Protein AF-A0A4V4HGD2-F1 (afdb_monomer)

Sequence (246 aa):
MPVTSRRTLRIDDTDPSIIYQGAWLTGGGIEEYNHTAHGFNTASASAELTFKGTQVALYGTLEAKDASSPDPLSEIRIDGELVSTYKPTLLDSNIQYRQAIFKSEVLSSDKEHTISITSLVESNNTIWLDYIEYILSPSPISPHRNKDALSSQPTTSWRDSVSLEGEGVSGSRLFLMFLFILVCLTCIWLWRRRVRRPPPDLRNYRPPPRGFVRNALEFVEKFWEEHVDQGWRSRGMGGNVRTLYP

Foldseek 3Di:
DDDFDWDKDKFWPPHPQKDWDDDWDWFADPLFDVRIWIKDQAAFTKIKHKDQFFKKWWWWKWDADDPVWDFWWKFKDKQNHTPDIFTDDHHHPDMGHGDTRDMDDTHDNPDIMMIMIGTHHRTPRITITRIMMGIHRGDPDDPPDPDDPDDDDDDDDDDDDDDDDDDDDDDDPVVVVVVVVVVVVVVVVVVVVVVPPPDPDPVPDDDPPPCPVVVVVVVVVVCCCVPPVVVVVPDDDDDDDDDDDD

Nearest PDB structures (foldseek):
  7ehg-assembly5_E  TM=6.193E-01  e=6.752E-06  Microbacterium sp. XT11
  7ay3-assembly1_A  TM=6.673E-01  e=1.745E-05  uncultured bacterium
  2cdp-assembly1_A  TM=5.563E-01  e=5.282E-05  Saccharophagus degradans 2-40
  7byt-assembly1_A  TM=5.883E-01  e=2.571E-04  Phanerodontia chrysosporium
  2cdo-assembly3_C  TM=5.648E-01  e=1.686E-04  Saccharophagus degradans

Structure (mmCIF, N/CA/C/O backbone):
data_AF-A0A4V4HGD2-F1
#
_entry.id   AF-A0A4V4HGD2-F1
#
loop_
_atom_site.group_PDB
_atom_site.id
_atom_site.type_symbol
_atom_site.label_atom_id
_atom_site.label_alt_id
_atom_site.label_comp_id
_atom_site.label_asym_id
_atom_site.label_entity_id
_atom_site.label_seq_id
_atom_site.pdbx_PDB_ins_code
_atom_site.Cartn_x
_atom_site.Cartn_y
_atom_site.Cartn_z
_atom_site.occupancy
_atom_site.B_iso_or_equiv
_atom_site.auth_seq_id
_atom_site.auth_comp_id
_atom_site.auth_asym_id
_atom_site.auth_atom_id
_atom_site.pdbx_PDB_model_num
ATOM 1 N N . MET A 1 1 ? -10.067 -6.355 36.953 1.00 41.84 1 MET A N 1
ATOM 2 C CA . MET A 1 1 ? -9.657 -5.745 35.671 1.00 41.84 1 MET A CA 1
ATOM 3 C C . MET A 1 1 ? -10.410 -6.458 34.561 1.00 41.84 1 MET A C 1
ATOM 5 O O . MET A 1 1 ? -10.380 -7.685 34.574 1.00 41.84 1 MET A O 1
ATOM 9 N N . PRO A 1 2 ? -11.130 -5.765 33.665 1.00 52.16 2 PRO A N 1
ATOM 10 C CA . PRO A 1 2 ? -11.671 -6.419 32.480 1.00 52.16 2 PRO A CA 1
ATOM 11 C C . PRO A 1 2 ? -10.506 -6.947 31.633 1.00 52.16 2 PRO A C 1
ATOM 13 O O . PRO A 1 2 ? -9.548 -6.222 31.373 1.00 52.16 2 PRO A O 1
ATOM 16 N N . VAL A 1 3 ? -10.568 -8.220 31.248 1.00 51.41 3 VAL A N 1
ATOM 17 C CA . VAL A 1 3 ? -9.615 -8.811 30.304 1.00 51.41 3 VAL A CA 1
ATOM 18 C C . VAL A 1 3 ? -10.052 -8.370 28.913 1.00 51.41 3 VAL A C 1
ATOM 20 O O . VAL A 1 3 ? -11.065 -8.842 28.400 1.00 51.41 3 VAL A O 1
ATOM 23 N N . THR A 1 4 ? -9.339 -7.421 28.314 1.00 59.53 4 THR A N 1
ATOM 24 C CA . THR A 1 4 ? -9.571 -7.021 26.926 1.00 59.53 4 THR A CA 1
ATOM 25 C C . THR A 1 4 ? -8.819 -7.982 26.006 1.00 59.53 4 THR A C 1
ATOM 27 O O . THR A 1 4 ? -7.599 -8.113 26.074 1.00 59.53 4 THR A O 1
ATOM 30 N N . SER A 1 5 ? -9.548 -8.706 25.155 1.00 68.00 5 SER A N 1
ATOM 31 C CA . SER A 1 5 ? -8.930 -9.502 24.092 1.00 68.00 5 SER A CA 1
ATOM 32 C C . SER A 1 5 ? -8.477 -8.565 22.973 1.00 68.00 5 SER A C 1
ATOM 34 O O . SER A 1 5 ? -9.271 -7.770 22.468 1.00 68.00 5 SER A O 1
ATOM 36 N N . ARG A 1 6 ? -7.199 -8.641 22.590 1.00 82.38 6 ARG A N 1
ATOM 37 C CA . ARG A 1 6 ? -6.658 -7.899 21.448 1.00 82.38 6 ARG A CA 1
ATOM 38 C C . ARG A 1 6 ? -6.962 -8.682 20.173 1.00 82.38 6 ARG A C 1
ATOM 40 O O . ARG A 1 6 ? -6.345 -9.716 19.931 1.00 82.38 6 ARG A O 1
ATOM 47 N N . ARG A 1 7 ? -7.906 -8.198 19.364 1.00 91.81 7 ARG A N 1
ATOM 48 C CA . ARG A 1 7 ? -8.246 -8.801 18.068 1.00 91.81 7 ARG A CA 1
ATOM 49 C C . ARG A 1 7 ? -7.604 -8.011 16.933 1.00 91.81 7 ARG A C 1
ATOM 51 O O . ARG A 1 7 ? -7.899 -6.831 16.779 1.00 91.81 7 ARG A O 1
ATOM 58 N N . THR A 1 8 ? -6.783 -8.679 16.132 1.00 95.56 8 THR A N 1
ATOM 59 C CA . THR A 1 8 ? -6.241 -8.135 14.881 1.00 95.56 8 THR A CA 1
ATOM 60 C C . THR A 1 8 ? -7.155 -8.518 13.722 1.00 95.56 8 THR A C 1
ATOM 62 O O . THR A 1 8 ? -7.605 -9.663 13.640 1.00 95.56 8 THR A O 1
ATOM 65 N N . LEU A 1 9 ? -7.444 -7.563 12.845 1.00 97.12 9 LEU A N 1
ATOM 66 C CA . LEU A 1 9 ? -8.072 -7.787 11.552 1.00 97.12 9 LEU A CA 1
ATOM 67 C C . LEU A 1 9 ? -7.031 -7.562 10.457 1.00 97.12 9 LEU A C 1
ATOM 69 O O . LEU A 1 9 ? -6.247 -6.620 10.548 1.00 97.12 9 LEU A O 1
ATOM 73 N N . ARG A 1 10 ? -7.044 -8.426 9.444 1.00 98.31 10 ARG A N 1
ATOM 74 C CA . ARG A 1 10 ? -6.231 -8.305 8.237 1.00 98.31 10 ARG A CA 1
ATOM 75 C C . ARG A 1 10 ? -7.151 -8.033 7.054 1.00 98.31 10 ARG A C 1
ATOM 77 O O . ARG A 1 10 ? -8.110 -8.777 6.857 1.00 98.31 10 ARG A O 1
ATOM 84 N N . ILE A 1 11 ? -6.854 -6.972 6.322 1.00 98.62 11 ILE A N 1
ATOM 85 C CA . ILE A 1 11 ? -7.554 -6.506 5.132 1.00 98.62 11 ILE A CA 1
ATOM 86 C C . ILE A 1 11 ? -6.645 -6.767 3.940 1.00 98.62 11 ILE A C 1
ATOM 88 O O . ILE A 1 11 ? -5.499 -6.325 3.934 1.00 98.62 11 ILE A O 1
ATOM 92 N N . ASP A 1 12 ? -7.156 -7.532 2.988 1.00 98.75 12 ASP A N 1
ATOM 93 C CA . ASP A 1 12 ? -6.487 -7.853 1.731 1.00 98.75 12 ASP A CA 1
ATOM 94 C C . ASP A 1 12 ? -6.347 -6.611 0.841 1.00 98.75 12 ASP A C 1
ATOM 96 O O . ASP A 1 12 ? -7.215 -5.741 0.893 1.00 98.75 12 ASP A O 1
ATOM 100 N N . ASP A 1 13 ? -5.313 -6.526 0.005 1.00 98.75 13 ASP A N 1
ATOM 101 C CA . ASP A 1 13 ? -5.158 -5.437 -0.968 1.00 98.75 13 ASP A CA 1
ATOM 102 C C . ASP A 1 13 ? -6.317 -5.358 -1.980 1.00 98.75 13 ASP A C 1
ATOM 104 O O . ASP A 1 13 ? -6.582 -4.301 -2.544 1.00 98.75 13 ASP A O 1
ATOM 108 N N . THR A 1 14 ? -7.063 -6.442 -2.200 1.00 98.62 14 THR A N 1
ATOM 109 C CA . THR A 1 14 ? -8.251 -6.410 -3.068 1.00 98.62 14 THR A CA 1
ATOM 110 C C . THR A 1 14 ? -9.543 -6.020 -2.349 1.00 98.62 14 THR A C 1
ATOM 112 O O . THR A 1 14 ? -10.602 -5.946 -2.983 1.00 98.62 14 THR A O 1
ATOM 115 N N . ASP A 1 15 ? -9.494 -5.770 -1.036 1.00 98.69 15 ASP A N 1
ATOM 116 C CA . ASP A 1 15 ? -10.680 -5.411 -0.267 1.00 98.69 15 ASP A CA 1
ATOM 117 C C . ASP A 1 15 ? -11.230 -4.042 -0.718 1.00 98.69 15 ASP A C 1
ATOM 119 O O . ASP A 1 15 ? -10.496 -3.051 -0.756 1.00 98.69 15 ASP A O 1
ATOM 123 N N . PRO A 1 16 ? -12.538 -3.936 -1.024 1.00 98.25 16 PRO A N 1
ATOM 124 C CA . PRO A 1 16 ? -13.133 -2.705 -1.543 1.00 98.25 16 PRO A CA 1
ATOM 125 C C . PRO A 1 16 ? -13.157 -1.546 -0.534 1.00 98.25 16 PRO A C 1
ATOM 127 O O . PRO A 1 16 ? -13.530 -0.434 -0.905 1.00 98.25 16 PRO A O 1
ATOM 130 N N . SER A 1 17 ? -12.812 -1.782 0.737 1.00 98.38 17 SER A N 1
ATOM 131 C CA . SER A 1 17 ? -12.613 -0.715 1.723 1.00 98.38 17 SER A CA 1
ATOM 132 C C . SER A 1 17 ? -11.320 0.077 1.507 1.00 98.38 17 SER A C 1
ATOM 134 O O . SER A 1 17 ? -11.200 1.171 2.062 1.00 98.38 17 SER A O 1
ATOM 136 N N . ILE A 1 18 ? -10.385 -0.432 0.695 1.00 98.81 18 ILE A N 1
ATOM 137 C CA . ILE A 1 18 ? -9.188 0.301 0.288 1.00 98.81 18 ILE A CA 1
ATOM 138 C C . ILE A 1 18 ? -9.512 1.130 -0.956 1.00 98.81 18 ILE A C 1
ATOM 140 O O . ILE A 1 18 ? -9.915 0.617 -2.000 1.00 98.81 18 ILE A O 1
ATOM 144 N N . ILE A 1 19 ? -9.322 2.442 -0.845 1.00 98.62 19 ILE A N 1
ATOM 145 C CA . ILE A 1 19 ? -9.546 3.380 -1.939 1.00 98.62 19 ILE A CA 1
ATOM 146 C C . ILE A 1 19 ? -8.215 3.679 -2.615 1.00 98.62 19 ILE A C 1
ATOM 148 O O . ILE A 1 19 ? -7.331 4.299 -2.026 1.00 98.62 19 ILE A O 1
ATOM 152 N N . TYR A 1 20 ? -8.103 3.264 -3.873 1.00 98.44 20 TYR A N 1
ATOM 153 C CA . TYR A 1 20 ? -6.937 3.491 -4.717 1.00 98.44 20 TYR A CA 1
ATOM 154 C C . TYR A 1 20 ? -7.136 4.713 -5.624 1.00 98.44 20 TYR A C 1
ATOM 156 O O . TYR A 1 20 ? -8.190 4.881 -6.240 1.00 98.44 20 TYR A O 1
ATOM 164 N N . GLN A 1 21 ? -6.109 5.555 -5.744 1.00 98.00 21 GLN A N 1
ATOM 165 C CA . GLN A 1 21 ? -6.051 6.683 -6.679 1.00 98.00 21 GLN A CA 1
ATOM 166 C C . GLN A 1 21 ? -4.754 6.648 -7.490 1.00 98.00 21 GLN A C 1
ATOM 168 O O . GLN A 1 21 ? -3.707 6.235 -6.993 1.00 98.00 21 GLN A O 1
ATOM 173 N N . GLY A 1 22 ? -4.809 7.119 -8.737 1.00 96.38 22 GLY A N 1
ATOM 174 C CA . GLY A 1 22 ? -3.673 7.083 -9.662 1.00 96.38 22 GLY A CA 1
ATOM 175 C C . GLY A 1 22 ? -3.558 5.761 -10.425 1.00 96.38 22 GLY A C 1
ATOM 176 O O . GLY A 1 22 ? -4.527 5.009 -10.536 1.00 96.38 22 GLY A O 1
ATOM 177 N N . ALA A 1 23 ? -2.383 5.505 -11.001 1.00 95.00 23 ALA A N 1
ATOM 178 C CA . ALA A 1 23 ? -2.115 4.287 -11.756 1.00 95.00 23 ALA A CA 1
ATOM 179 C C . ALA A 1 23 ? -1.591 3.183 -10.830 1.00 95.00 23 ALA A C 1
ATOM 181 O O . ALA A 1 23 ? -0.618 3.380 -10.104 1.00 95.00 23 ALA A O 1
ATOM 182 N N . TRP A 1 24 ? -2.237 2.019 -10.894 1.00 97.38 24 TRP A N 1
ATOM 183 C CA . TRP A 1 24 ? -1.901 0.847 -10.095 1.00 97.38 24 TRP A CA 1
ATOM 184 C C . TRP A 1 24 ? -1.703 -0.369 -10.986 1.00 97.38 24 TRP A C 1
ATOM 186 O O . TRP A 1 24 ? -2.438 -0.600 -11.950 1.00 97.38 24 TRP A O 1
ATOM 196 N N . LEU A 1 25 ? -0.687 -1.145 -10.644 1.00 97.31 25 LEU A N 1
ATOM 197 C CA . LEU A 1 25 ? -0.413 -2.457 -11.194 1.00 97.31 25 LEU A CA 1
ATOM 198 C C . LEU A 1 25 ? -1.153 -3.496 -10.358 1.00 97.31 25 LEU A C 1
ATOM 200 O O . LEU A 1 25 ? -1.307 -3.341 -9.150 1.00 97.31 25 LEU A O 1
ATOM 204 N N . THR A 1 26 ? -1.576 -4.574 -11.004 1.00 97.62 26 THR A N 1
ATOM 205 C CA . THR A 1 26 ? -2.151 -5.742 -10.330 1.00 97.62 26 THR A CA 1
ATOM 206 C C . THR A 1 26 ? -1.220 -6.926 -10.528 1.00 97.62 26 THR A C 1
ATOM 208 O O . THR A 1 26 ? -0.666 -7.118 -11.614 1.00 97.62 26 THR A O 1
ATOM 211 N N . GLY A 1 27 ? -1.016 -7.693 -9.467 1.00 96.50 27 GLY A N 1
ATOM 212 C CA . GLY A 1 27 ? -0.093 -8.817 -9.426 1.00 96.50 27 GLY A CA 1
ATOM 213 C C . GLY A 1 27 ? -0.435 -9.761 -8.281 1.00 96.50 27 GLY A C 1
ATOM 214 O O . GLY A 1 27 ? -1.607 -9.928 -7.945 1.00 96.50 27 GLY A O 1
ATOM 215 N N . GLY A 1 28 ? 0.597 -10.372 -7.706 1.00 96.31 28 GLY A N 1
ATOM 216 C CA . GLY A 1 28 ? 0.478 -11.360 -6.637 1.00 96.31 28 GLY A CA 1
ATOM 217 C C . GLY A 1 28 ? 0.827 -12.779 -7.089 1.00 96.31 28 GLY A C 1
ATOM 218 O O . GLY A 1 28 ? 0.684 -13.159 -8.257 1.00 96.31 28 GLY A O 1
ATOM 219 N N . GLY A 1 29 ? 1.336 -13.561 -6.144 1.00 96.56 29 GLY A N 1
ATOM 220 C CA . GLY A 1 29 ? 1.745 -14.946 -6.304 1.00 96.56 29 GLY A CA 1
ATOM 221 C C . GLY A 1 29 ? 1.575 -15.728 -5.003 1.00 96.56 29 GLY A C 1
ATOM 222 O O . GLY A 1 29 ? 0.898 -15.308 -4.074 1.00 96.56 29 GLY A O 1
ATOM 223 N N . ILE A 1 30 ? 2.167 -16.920 -4.919 1.00 97.75 30 ILE A N 1
ATOM 224 C CA . ILE A 1 30 ? 1.955 -17.800 -3.757 1.00 97.75 30 ILE A CA 1
ATOM 225 C C . ILE A 1 30 ? 2.458 -17.213 -2.425 1.00 97.75 30 ILE A C 1
ATOM 227 O O . ILE A 1 30 ? 2.024 -17.644 -1.360 1.00 97.75 30 ILE A O 1
ATOM 231 N N . GLU A 1 31 ? 3.372 -16.246 -2.491 1.00 98.12 31 GLU A N 1
ATOM 232 C CA . GLU A 1 31 ? 4.025 -15.652 -1.326 1.00 98.12 31 GLU A CA 1
ATOM 233 C C . GLU A 1 31 ? 3.236 -14.483 -0.718 1.00 98.12 31 GLU A C 1
ATOM 235 O O . GLU A 1 31 ? 3.415 -14.193 0.472 1.00 98.12 31 GLU A O 1
ATOM 240 N N . GLU A 1 32 ? 2.379 -13.844 -1.515 1.00 98.38 32 GLU A N 1
ATOM 241 C CA . GLU A 1 32 ? 1.465 -12.779 -1.114 1.00 98.38 32 GLU A CA 1
ATOM 242 C C . GLU A 1 32 ? 0.164 -13.324 -0.520 1.00 98.38 32 GLU A C 1
ATOM 244 O O . GLU A 1 32 ? -0.294 -14.439 -0.817 1.00 98.38 32 GLU A O 1
ATOM 249 N N . TYR A 1 33 ? -0.438 -12.528 0.356 1.00 98.06 33 TYR A N 1
ATOM 250 C CA . TYR A 1 33 ? -1.706 -12.845 0.985 1.00 98.06 33 TYR A CA 1
ATOM 251 C C . TYR A 1 33 ? -2.811 -12.932 -0.075 1.00 98.06 33 TYR A C 1
ATOM 253 O O . TYR A 1 33 ? -2.871 -12.144 -1.006 1.00 98.06 33 TYR A O 1
ATOM 261 N N . ASN A 1 34 ? -3.610 -14.002 0.002 1.00 98.19 34 ASN A N 1
ATOM 262 C CA . ASN A 1 34 ? -4.598 -14.397 -1.015 1.00 98.19 34 ASN A CA 1
ATOM 263 C C . ASN A 1 34 ? -4.114 -14.390 -2.475 1.00 98.19 34 ASN A C 1
ATOM 265 O O . ASN A 1 34 ? -4.930 -14.470 -3.395 1.00 98.19 34 ASN A O 1
ATOM 269 N N . HIS A 1 35 ? -2.800 -14.415 -2.691 1.00 98.44 35 HIS A N 1
ATOM 270 C CA . HIS A 1 35 ? -2.177 -14.404 -4.007 1.00 98.44 35 HIS A CA 1
ATOM 271 C C . HIS A 1 35 ? -2.451 -13.148 -4.829 1.00 98.44 35 HIS A C 1
ATOM 273 O O . HIS A 1 35 ? -2.456 -13.207 -6.062 1.00 98.44 35 HIS A O 1
ATOM 279 N N . THR A 1 36 ? -2.662 -12.024 -4.151 1.00 98.38 36 THR A N 1
ATOM 280 C CA . THR A 1 36 ? -2.939 -10.724 -4.756 1.00 98.38 36 THR A CA 1
ATOM 281 C C . TH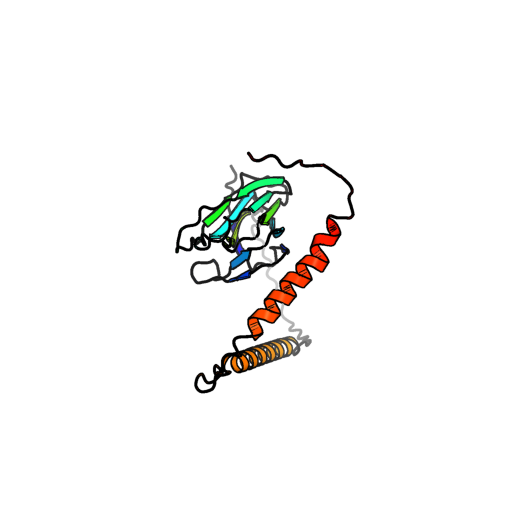R A 1 36 ? -1.940 -9.687 -4.271 1.00 98.38 36 THR A C 1
ATOM 283 O O . THR A 1 36 ? -1.335 -9.824 -3.215 1.00 98.38 36 THR A O 1
ATOM 286 N N . ALA A 1 37 ? -1.679 -8.696 -5.117 1.00 98.19 37 ALA A N 1
ATOM 287 C CA . ALA A 1 37 ? -0.935 -7.511 -4.732 1.00 98.19 37 ALA A CA 1
ATOM 288 C C . ALA A 1 37 ? -1.270 -6.344 -5.663 1.00 98.19 37 ALA A C 1
ATOM 290 O O . ALA A 1 37 ? -1.417 -6.521 -6.881 1.00 98.19 37 ALA A O 1
ATOM 291 N N . HIS A 1 38 ? -1.275 -5.138 -5.104 1.00 98.50 38 HIS A N 1
ATOM 292 C CA . HIS A 1 38 ? -1.419 -3.892 -5.844 1.00 98.50 38 HIS A CA 1
ATOM 293 C C . HIS A 1 38 ? -0.104 -3.113 -5.803 1.00 98.50 38 HIS A C 1
ATOM 295 O O . HIS A 1 38 ? 0.333 -2.627 -4.760 1.00 98.50 38 HIS A O 1
ATOM 301 N N . GLY A 1 39 ? 0.548 -3.017 -6.959 1.00 97.06 39 GLY A N 1
ATOM 302 C CA . GLY A 1 39 ? 1.822 -2.329 -7.134 1.00 97.06 39 GLY A CA 1
ATOM 303 C C . GLY A 1 39 ? 1.632 -0.881 -7.551 1.00 97.06 39 GLY A C 1
ATOM 304 O O . GLY A 1 39 ? 0.730 -0.566 -8.325 1.00 97.06 39 GLY A O 1
ATOM 305 N N . PHE A 1 40 ? 2.509 0.003 -7.093 1.00 94.38 40 PHE A N 1
ATOM 306 C CA . PHE A 1 40 ? 2.529 1.390 -7.542 1.00 94.38 40 PHE A CA 1
ATOM 307 C C . PHE A 1 40 ? 3.948 1.831 -7.902 1.00 94.38 40 PHE A C 1
ATOM 309 O O . PHE A 1 40 ? 4.891 1.661 -7.131 1.00 94.38 40 PHE A O 1
ATOM 316 N N . ASN A 1 41 ? 4.084 2.400 -9.100 1.00 88.12 41 ASN A N 1
ATOM 317 C CA . ASN A 1 41 ? 5.353 2.854 -9.672 1.00 88.12 41 ASN A CA 1
ATOM 318 C C . ASN A 1 41 ? 5.290 4.287 -10.225 1.00 88.12 41 ASN A C 1
ATOM 320 O O . ASN A 1 41 ? 6.302 4.808 -10.683 1.00 88.12 41 ASN A O 1
ATOM 324 N N . THR A 1 42 ? 4.127 4.940 -10.178 1.00 92.50 42 THR A N 1
ATOM 325 C CA . THR A 1 42 ? 3.945 6.334 -10.602 1.00 92.50 42 THR A CA 1
ATOM 326 C C . THR A 1 42 ? 3.875 7.267 -9.402 1.00 92.50 42 THR A C 1
ATOM 328 O O . THR A 1 42 ? 3.282 6.918 -8.377 1.00 92.50 42 THR A O 1
ATOM 331 N N . ALA A 1 43 ? 4.397 8.486 -9.544 1.00 91.94 43 ALA A N 1
ATOM 332 C CA . ALA A 1 43 ? 4.217 9.525 -8.536 1.00 91.94 43 ALA A CA 1
ATOM 333 C C . ALA A 1 43 ? 2.721 9.803 -8.287 1.00 91.94 43 ALA A C 1
ATOM 335 O O . ALA A 1 43 ? 1.893 9.700 -9.193 1.00 91.94 43 ALA A O 1
ATOM 336 N N . SER A 1 44 ? 2.383 10.148 -7.045 1.00 94.50 44 SER A N 1
ATOM 337 C CA . SER A 1 44 ? 1.024 10.459 -6.580 1.00 94.50 44 SER A CA 1
ATOM 338 C C . SER A 1 44 ? 0.019 9.301 -6.576 1.00 94.50 44 SER A C 1
ATOM 340 O O . SER A 1 44 ? -1.119 9.521 -6.164 1.00 94.50 44 SER A O 1
ATOM 342 N N . ALA A 1 45 ? 0.401 8.079 -6.966 1.00 97.81 45 ALA A N 1
ATOM 343 C CA . ALA A 1 45 ? -0.431 6.905 -6.707 1.00 97.81 45 ALA A CA 1
ATOM 344 C C . ALA A 1 45 ? -0.608 6.729 -5.192 1.00 97.81 45 ALA A C 1
ATOM 346 O O . ALA A 1 45 ? 0.379 6.760 -4.450 1.00 97.81 45 ALA A O 1
ATOM 347 N N . SER A 1 46 ? -1.851 6.578 -4.734 1.00 98.31 46 SER A N 1
ATOM 348 C CA . SER A 1 46 ? -2.173 6.473 -3.311 1.00 98.31 46 SER A CA 1
ATOM 349 C C . SER A 1 46 ? -3.217 5.404 -3.012 1.00 98.31 46 SER A C 1
ATOM 351 O O . SER A 1 46 ? -4.068 5.096 -3.847 1.00 98.31 46 SER A O 1
ATOM 353 N N . ALA A 1 47 ? -3.102 4.810 -1.828 1.00 98.75 47 ALA A N 1
ATOM 354 C CA . ALA A 1 47 ? -4.069 3.879 -1.265 1.00 98.75 47 ALA A CA 1
ATOM 355 C C . ALA A 1 47 ? -4.449 4.360 0.134 1.00 98.75 47 ALA A C 1
ATOM 357 O O . ALA A 1 47 ? -3.571 4.751 0.908 1.00 98.75 47 ALA A O 1
ATOM 358 N N . GLU A 1 48 ? -5.739 4.333 0.453 1.00 98.81 48 GLU A N 1
ATOM 359 C CA . GLU A 1 48 ? -6.275 4.787 1.735 1.00 98.81 48 GLU A CA 1
ATOM 360 C C . GLU A 1 48 ? -7.257 3.772 2.322 1.00 98.81 48 GLU A C 1
ATOM 362 O O . GLU A 1 48 ? -8.104 3.236 1.610 1.00 98.81 48 GLU A O 1
ATOM 367 N N . LEU A 1 49 ? -7.165 3.541 3.632 1.00 98.88 49 LEU A N 1
ATOM 368 C CA . LEU A 1 49 ? -8.098 2.721 4.398 1.00 98.88 49 LEU A CA 1
ATOM 369 C C . LEU A 1 49 ? -8.615 3.510 5.603 1.00 98.88 49 LEU A C 1
ATOM 371 O O . LEU A 1 49 ? -7.830 3.996 6.420 1.00 98.88 49 LEU A O 1
ATOM 375 N N . THR A 1 50 ? -9.937 3.547 5.767 1.00 98.69 50 THR A N 1
ATOM 376 C CA . THR A 1 50 ? -10.580 3.976 7.020 1.00 98.69 50 THR A CA 1
ATOM 377 C C . THR A 1 50 ? -10.819 2.768 7.923 1.00 98.69 50 THR A C 1
ATOM 379 O O . THR A 1 50 ? -11.350 1.751 7.479 1.00 98.69 50 THR A O 1
ATOM 382 N N . PHE A 1 51 ? -10.451 2.857 9.201 1.00 97.50 51 PHE A N 1
ATOM 383 C CA . PHE A 1 51 ? -10.540 1.741 10.142 1.00 97.50 51 PHE A CA 1
ATOM 384 C C . PHE A 1 51 ? -10.924 2.174 11.566 1.00 97.50 51 PHE A C 1
ATOM 386 O O . PHE A 1 51 ? -10.682 3.299 12.000 1.00 97.50 51 PHE A O 1
ATOM 393 N N . LYS A 1 52 ? -11.509 1.236 12.325 1.00 96.31 52 LYS A N 1
ATOM 394 C CA . LYS A 1 52 ? -11.792 1.365 13.767 1.00 96.31 52 LYS A CA 1
ATOM 395 C C . LYS A 1 52 ? -10.802 0.536 14.564 1.00 96.31 52 LYS A C 1
ATOM 397 O O . LYS A 1 52 ? -11.051 -0.642 14.843 1.00 96.31 52 LYS A O 1
ATOM 402 N N . GLY A 1 53 ? -9.676 1.135 14.920 1.00 95.50 53 GLY A N 1
ATOM 403 C CA . GLY A 1 53 ? -8.628 0.407 15.608 1.00 95.50 53 GLY A CA 1
ATOM 404 C C . GLY A 1 53 ? -7.658 1.274 16.382 1.00 95.50 53 GLY A C 1
ATOM 405 O O . GLY A 1 53 ? -7.608 2.483 16.225 1.00 95.50 53 GLY A O 1
ATOM 406 N N . THR A 1 54 ? -6.864 0.609 17.211 1.00 96.69 54 THR A N 1
ATOM 407 C CA . THR A 1 54 ? -5.904 1.237 18.131 1.00 96.69 54 THR A CA 1
ATOM 408 C C . THR A 1 54 ? -4.461 1.127 17.656 1.00 96.69 54 THR A C 1
ATOM 410 O O . THR A 1 54 ? -3.562 1.624 18.317 1.00 96.69 54 THR A O 1
ATOM 413 N N . GLN A 1 55 ? -4.202 0.444 16.544 1.00 97.81 55 GLN A N 1
ATOM 414 C CA . GLN A 1 55 ? -2.895 0.379 15.888 1.00 97.81 55 GLN A CA 1
ATOM 415 C C . GLN A 1 55 ? -3.095 -0.218 14.497 1.00 97.81 55 GLN A C 1
ATOM 417 O O . GLN A 1 55 ? -3.920 -1.122 14.354 1.00 97.81 55 GLN A O 1
ATOM 422 N N . VAL A 1 56 ? -2.332 0.254 13.513 1.00 98.69 56 VAL A N 1
ATOM 423 C CA . VAL A 1 56 ? -2.386 -0.192 12.115 1.00 98.69 56 VAL A CA 1
ATOM 424 C C . VAL A 1 56 ? -0.981 -0.457 11.572 1.00 98.69 56 VAL A C 1
ATOM 426 O O . VAL A 1 56 ? -0.012 0.159 12.018 1.00 98.69 56 VAL A O 1
ATOM 429 N N . ALA A 1 57 ? -0.853 -1.390 10.635 1.00 98.75 57 ALA A N 1
ATOM 430 C CA . ALA A 1 57 ? 0.388 -1.727 9.957 1.00 98.75 57 ALA A CA 1
ATOM 431 C C . ALA A 1 57 ? 0.143 -2.045 8.477 1.00 98.75 57 ALA A C 1
ATOM 433 O O . ALA A 1 57 ? -0.850 -2.684 8.132 1.00 98.75 57 ALA A O 1
ATOM 434 N N . LEU A 1 58 ? 1.064 -1.601 7.623 1.00 98.81 58 LEU A N 1
ATOM 435 C CA . LEU A 1 58 ? 1.064 -1.854 6.184 1.00 98.81 58 LEU A CA 1
ATOM 436 C C . LEU A 1 58 ? 2.117 -2.914 5.868 1.00 98.81 58 LEU A C 1
ATOM 438 O O . LEU A 1 58 ? 3.260 -2.803 6.328 1.00 98.81 58 LEU A O 1
ATOM 442 N N . TYR A 1 59 ? 1.742 -3.904 5.065 1.00 98.81 59 TYR A N 1
ATOM 443 C CA . TYR A 1 59 ? 2.630 -4.966 4.617 1.00 98.81 59 TYR A CA 1
ATOM 444 C C . TYR A 1 59 ? 2.641 -5.064 3.101 1.00 98.81 59 TYR A C 1
ATOM 446 O O . TYR A 1 59 ? 1.642 -4.786 2.435 1.00 98.81 59 TYR A O 1
ATOM 454 N N . GLY A 1 60 ? 3.783 -5.469 2.559 1.00 98.50 60 GLY A N 1
ATOM 455 C CA . GLY A 1 60 ? 3.933 -5.574 1.122 1.00 98.50 60 GLY A CA 1
ATOM 456 C C . GLY A 1 60 ? 5.119 -6.397 0.665 1.00 98.50 60 GLY A C 1
ATOM 457 O O . GLY A 1 60 ? 5.917 -6.903 1.460 1.00 98.50 60 GLY A O 1
ATOM 458 N N . THR A 1 61 ? 5.228 -6.478 -0.651 1.00 98.56 61 THR A N 1
ATOM 459 C CA . THR A 1 61 ? 6.357 -7.046 -1.369 1.00 98.56 61 THR A CA 1
ATOM 460 C C . THR A 1 61 ? 7.191 -5.914 -1.963 1.00 98.56 61 THR A C 1
ATOM 462 O O . THR A 1 61 ? 6.668 -4.956 -2.532 1.00 98.56 61 THR A O 1
ATOM 465 N N . LEU A 1 62 ? 8.509 -6.003 -1.818 1.00 98.00 62 LEU A N 1
ATOM 466 C CA . LEU A 1 62 ? 9.446 -5.078 -2.447 1.00 98.00 62 LEU A CA 1
ATOM 467 C C . LEU A 1 62 ? 10.086 -5.770 -3.642 1.00 98.00 62 LEU A C 1
ATOM 469 O O . LEU A 1 62 ? 10.634 -6.868 -3.501 1.00 98.00 62 LEU A O 1
ATOM 473 N N . GLU A 1 63 ? 10.021 -5.126 -4.802 1.00 95.69 63 GLU A N 1
ATOM 474 C CA . GLU A 1 63 ? 10.615 -5.659 -6.021 1.00 95.69 63 GLU A CA 1
ATOM 475 C C . GLU A 1 63 ? 12.146 -5.761 -5.907 1.00 95.69 63 GLU A C 1
ATOM 477 O O . GLU A 1 63 ? 12.788 -5.085 -5.094 1.00 95.69 63 GLU A O 1
ATOM 482 N N . ALA A 1 64 ? 12.740 -6.641 -6.714 1.00 96.25 64 ALA A N 1
ATOM 483 C CA . ALA A 1 64 ? 14.188 -6.702 -6.839 1.00 96.25 64 ALA A CA 1
ATOM 484 C C . ALA A 1 64 ? 14.720 -5.372 -7.387 1.00 96.25 64 ALA A C 1
ATOM 486 O O . ALA A 1 64 ? 14.088 -4.741 -8.233 1.00 96.25 64 ALA A O 1
ATOM 487 N N . LYS A 1 65 ? 15.903 -4.966 -6.927 1.00 97.12 65 LYS A N 1
ATOM 488 C CA . LYS A 1 65 ? 16.488 -3.688 -7.323 1.00 97.12 65 LYS A CA 1
ATOM 489 C C . LYS A 1 65 ? 16.799 -3.644 -8.823 1.00 97.12 65 LYS A C 1
ATOM 491 O O . LYS A 1 65 ? 17.643 -4.391 -9.316 1.00 97.12 65 LYS A O 1
ATOM 496 N N . ASP A 1 66 ? 16.187 -2.692 -9.512 1.00 95.94 66 ASP A N 1
ATOM 497 C CA . ASP A 1 66 ? 16.610 -2.157 -10.797 1.00 95.94 66 ASP A CA 1
ATOM 498 C C . ASP A 1 66 ? 17.520 -0.946 -10.553 1.00 95.94 66 ASP A C 1
ATOM 500 O O . ASP A 1 66 ? 17.080 0.142 -10.172 1.00 95.94 66 ASP A O 1
ATOM 504 N N . ALA A 1 67 ? 18.821 -1.142 -10.777 1.00 94.62 67 ALA A N 1
ATOM 505 C CA . ALA A 1 67 ? 19.839 -0.109 -10.598 1.00 94.62 67 ALA A CA 1
ATOM 506 C C . ALA A 1 67 ? 19.706 1.070 -11.583 1.00 94.62 67 ALA A C 1
ATOM 508 O O . ALA A 1 67 ? 20.351 2.099 -11.379 1.00 94.62 67 ALA A O 1
ATOM 509 N N . SER A 1 68 ? 18.904 0.930 -12.644 1.00 95.44 68 SER A N 1
ATOM 510 C CA . SER A 1 68 ? 18.615 2.007 -13.596 1.00 95.44 68 SER A CA 1
ATOM 511 C C . SER A 1 68 ? 17.437 2.896 -13.177 1.00 95.44 68 SER A C 1
ATOM 513 O O . SER A 1 68 ? 17.206 3.932 -13.799 1.00 95.44 68 SER A O 1
ATOM 515 N N . SER A 1 69 ? 16.731 2.529 -12.102 1.00 95.31 69 SER A N 1
ATOM 516 C CA . SER A 1 69 ? 15.567 3.238 -11.574 1.00 95.31 69 SER A CA 1
ATOM 517 C C . SER A 1 69 ? 15.868 3.862 -10.203 1.00 95.31 69 SER A C 1
ATOM 519 O O . SER A 1 69 ? 16.630 3.284 -9.423 1.00 95.31 69 SER A O 1
ATOM 521 N N . PRO A 1 70 ? 15.286 5.028 -9.854 1.00 94.31 70 PRO A N 1
ATOM 522 C CA . PRO A 1 70 ? 15.418 5.583 -8.506 1.00 94.31 70 PRO A CA 1
ATOM 523 C C . PRO A 1 70 ? 14.864 4.629 -7.438 1.00 94.31 70 PRO A C 1
ATOM 525 O O . PRO A 1 70 ? 13.979 3.818 -7.711 1.00 94.31 70 PRO A O 1
ATOM 528 N N . ASP A 1 71 ? 15.344 4.732 -6.198 1.00 93.81 71 ASP A N 1
ATOM 529 C CA . ASP A 1 71 ? 14.709 4.021 -5.081 1.00 93.81 71 ASP A CA 1
ATOM 530 C C . ASP A 1 71 ? 13.268 4.539 -4.900 1.00 93.81 71 ASP A C 1
ATOM 532 O O . ASP A 1 71 ? 13.044 5.752 -5.003 1.00 93.81 71 ASP A O 1
ATOM 536 N N . PRO A 1 72 ? 12.291 3.668 -4.604 1.00 96.50 72 PRO A N 1
ATOM 537 C CA . PRO A 1 72 ? 10.939 4.110 -4.327 1.00 96.50 72 PRO A CA 1
ATOM 538 C C . PRO A 1 72 ? 10.899 4.906 -3.021 1.00 96.50 72 PRO A C 1
ATOM 540 O O . PRO A 1 72 ? 11.694 4.707 -2.096 1.00 96.50 72 PRO A O 1
ATOM 543 N N . LEU A 1 73 ? 9.963 5.844 -2.966 1.00 97.44 73 LEU A N 1
ATOM 544 C CA . LEU A 1 73 ? 9.787 6.762 -1.853 1.0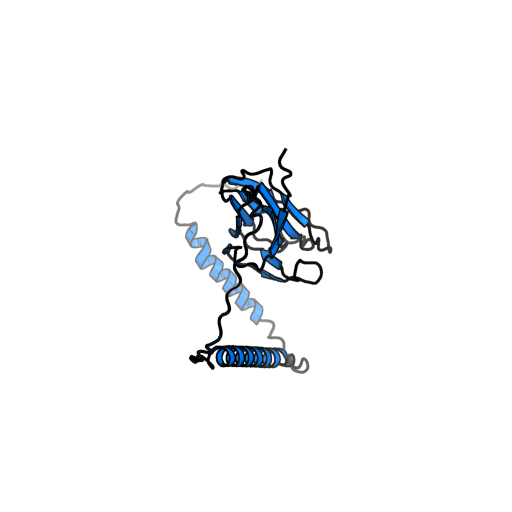0 97.44 73 LEU A CA 1
ATOM 545 C C . LEU A 1 73 ? 8.296 7.003 -1.658 1.00 97.44 73 LEU A C 1
ATOM 547 O O . LEU A 1 73 ? 7.592 7.326 -2.617 1.00 97.44 73 LEU A O 1
ATOM 551 N N . SER A 1 74 ? 7.815 6.865 -0.427 1.00 98.44 74 SER A N 1
ATOM 552 C CA . SER A 1 74 ? 6.398 7.055 -0.118 1.00 98.44 74 SER A CA 1
ATOM 553 C C . SER A 1 74 ? 6.189 7.860 1.154 1.00 98.44 74 SER A C 1
ATOM 555 O O . SER A 1 74 ? 6.939 7.724 2.117 1.00 98.44 74 SER A O 1
ATOM 557 N N . GLU A 1 75 ? 5.141 8.673 1.181 1.00 98.62 75 GLU A N 1
ATOM 558 C CA . GLU A 1 75 ? 4.615 9.245 2.419 1.00 98.62 75 GLU A CA 1
ATOM 559 C C . GLU A 1 75 ? 3.537 8.346 2.994 1.00 98.62 75 GLU A C 1
ATOM 561 O O . GLU A 1 75 ? 2.706 7.811 2.260 1.00 98.62 75 GLU A O 1
ATOM 566 N N . ILE A 1 76 ? 3.536 8.228 4.317 1.00 98.88 76 ILE A N 1
ATOM 567 C CA . ILE A 1 76 ? 2.504 7.532 5.068 1.00 98.88 76 ILE A CA 1
ATOM 568 C C . ILE A 1 76 ? 1.870 8.529 6.016 1.00 98.88 76 ILE A C 1
ATOM 570 O O . ILE A 1 76 ? 2.561 9.196 6.797 1.00 98.88 76 ILE A O 1
ATOM 574 N N . ARG A 1 77 ? 0.546 8.630 5.934 1.00 98.88 77 ARG A N 1
ATOM 575 C CA . ARG A 1 77 ? -0.244 9.565 6.725 1.00 98.88 77 ARG A CA 1
ATOM 576 C C . ARG A 1 77 ? -1.269 8.828 7.566 1.00 98.88 77 ARG A C 1
ATOM 578 O O . ARG A 1 77 ? -1.843 7.840 7.114 1.00 98.88 77 ARG A O 1
ATOM 585 N N . ILE A 1 78 ? -1.499 9.325 8.777 1.00 98.81 78 ILE A N 1
ATOM 586 C CA . ILE A 1 78 ? -2.631 8.928 9.615 1.00 98.81 78 ILE A CA 1
ATOM 587 C C . ILE A 1 78 ? -3.467 10.170 9.879 1.00 98.81 78 ILE A C 1
ATOM 589 O O . ILE A 1 78 ? -2.924 11.206 10.243 1.00 98.81 78 ILE A O 1
ATOM 593 N N . ASP A 1 79 ? -4.777 10.076 9.663 1.00 98.50 79 ASP A N 1
ATOM 594 C CA . ASP A 1 79 ? -5.722 11.189 9.827 1.00 98.50 79 ASP A CA 1
ATOM 595 C C . ASP A 1 79 ? -5.297 12.464 9.056 1.00 98.50 79 ASP A C 1
ATOM 597 O O . ASP A 1 79 ? -5.550 13.590 9.479 1.00 98.50 79 ASP A O 1
ATOM 601 N N . GLY A 1 80 ? -4.611 12.287 7.918 1.00 98.12 80 GLY A N 1
ATOM 602 C CA . GLY A 1 80 ? -4.061 13.363 7.083 1.00 98.12 80 GLY A CA 1
ATOM 603 C C . GLY A 1 80 ? -2.683 13.893 7.511 1.00 98.12 80 GLY A C 1
ATOM 604 O O . GLY A 1 80 ? -2.020 14.575 6.720 1.00 98.12 80 GLY A O 1
ATOM 605 N N . GLU A 1 81 ? -2.200 13.549 8.704 1.00 98.44 81 GLU A N 1
ATOM 606 C CA . GLU A 1 81 ? -0.894 13.968 9.221 1.00 98.44 81 GLU A CA 1
ATOM 607 C C . GLU A 1 81 ? 0.226 13.038 8.750 1.00 98.44 81 GLU A C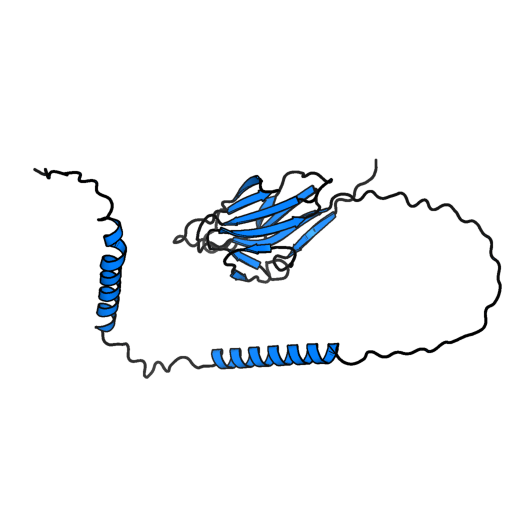 1
ATOM 609 O O . GLU A 1 81 ? 0.083 11.818 8.775 1.00 98.44 81 GLU A O 1
ATOM 614 N N . LEU A 1 82 ? 1.362 13.605 8.332 1.00 98.56 82 LEU A N 1
ATOM 615 C CA . LEU A 1 82 ? 2.545 12.832 7.947 1.00 98.56 82 LEU A CA 1
ATOM 616 C C . LEU A 1 82 ? 3.161 12.162 9.177 1.00 98.56 82 LEU A C 1
ATOM 618 O O . LEU A 1 82 ? 3.688 12.843 10.053 1.00 98.56 82 LEU A O 1
ATOM 622 N N . VAL A 1 83 ? 3.138 10.828 9.204 1.00 98.62 83 VAL A N 1
ATOM 623 C CA . VAL A 1 83 ? 3.703 10.026 10.302 1.00 98.62 83 VAL A CA 1
ATOM 624 C C . VAL A 1 83 ? 4.989 9.306 9.908 1.00 98.62 83 VAL A C 1
ATOM 626 O O . VAL A 1 83 ? 5.779 8.943 10.776 1.00 98.62 83 VAL A O 1
ATOM 629 N N . SER A 1 84 ? 5.224 9.084 8.611 1.00 98.56 84 SER A N 1
ATOM 630 C CA . SER A 1 84 ? 6.455 8.461 8.126 1.00 98.56 84 SER A CA 1
ATOM 631 C C . SER A 1 84 ? 6.731 8.790 6.662 1.00 98.56 84 SER A C 1
ATOM 633 O O . SER A 1 84 ? 5.813 8.939 5.857 1.00 98.56 84 SER A O 1
ATOM 635 N N . THR A 1 85 ? 8.013 8.833 6.311 1.00 98.44 85 THR A N 1
ATOM 636 C CA . THR A 1 85 ? 8.483 8.744 4.929 1.00 98.44 85 THR A CA 1
ATOM 637 C C . THR A 1 85 ? 9.180 7.398 4.770 1.00 98.44 85 THR A C 1
ATOM 639 O O . THR A 1 85 ? 10.223 7.157 5.378 1.00 98.44 85 THR A O 1
ATOM 642 N N . TYR A 1 86 ? 8.596 6.511 3.971 1.00 98.12 86 TYR A N 1
ATOM 643 C CA . TYR A 1 86 ? 9.111 5.172 3.736 1.00 98.12 86 TYR A CA 1
ATOM 644 C C . TYR A 1 86 ? 10.071 5.159 2.548 1.00 98.12 86 TYR A C 1
ATOM 646 O O . TYR A 1 86 ? 9.706 5.532 1.432 1.00 98.12 86 TYR A O 1
ATOM 654 N N . LYS A 1 87 ? 11.299 4.703 2.803 1.00 97.31 87 LYS A N 1
ATOM 655 C CA . LYS A 1 87 ? 12.331 4.458 1.796 1.00 97.31 87 LYS A CA 1
ATOM 656 C C . LYS A 1 87 ? 12.907 3.053 2.019 1.00 97.31 87 LYS A C 1
ATOM 658 O O . LYS A 1 87 ? 13.728 2.891 2.925 1.00 97.31 87 LYS A O 1
ATOM 663 N N . PRO A 1 88 ? 12.464 2.033 1.267 1.00 96.38 88 PRO A N 1
ATOM 664 C CA . PRO A 1 88 ? 12.942 0.672 1.459 1.00 96.38 88 PRO A CA 1
ATOM 665 C C . PRO A 1 88 ? 14.387 0.503 0.982 1.00 96.38 88 PRO A C 1
ATOM 667 O O . PRO A 1 88 ? 14.839 1.167 0.051 1.00 96.38 88 PRO A O 1
ATOM 670 N N . THR A 1 89 ? 15.083 -0.467 1.573 1.00 96.44 89 THR A N 1
ATOM 671 C CA . THR A 1 89 ? 16.316 -1.018 1.003 1.00 96.44 89 THR A CA 1
ATOM 672 C C . THR A 1 89 ? 15.943 -2.168 0.076 1.00 96.44 89 THR A C 1
ATOM 674 O O . THR A 1 89 ? 15.380 -3.169 0.518 1.00 96.44 89 THR A O 1
ATOM 677 N N . LEU A 1 90 ? 16.255 -2.034 -1.210 1.00 97.00 90 LEU A N 1
ATOM 678 C CA . LEU A 1 90 ? 16.014 -3.083 -2.198 1.00 97.00 90 LEU A CA 1
ATOM 679 C C . LEU A 1 90 ? 17.242 -3.971 -2.361 1.00 97.00 90 LEU A C 1
ATOM 681 O O . LEU A 1 90 ? 18.375 -3.486 -2.332 1.00 97.00 90 LEU A O 1
ATOM 685 N N . LEU A 1 91 ? 17.001 -5.270 -2.532 1.00 97.12 91 LEU A N 1
ATOM 686 C CA . LEU A 1 91 ? 18.044 -6.267 -2.743 1.00 97.12 91 LEU A CA 1
ATOM 687 C C . LEU A 1 91 ? 18.194 -6.572 -4.234 1.00 97.12 91 LEU A C 1
ATOM 689 O O . LEU A 1 91 ? 17.211 -6.682 -4.969 1.00 97.12 91 LEU A O 1
ATOM 693 N N . ASP A 1 92 ? 19.436 -6.741 -4.679 1.00 95.56 92 ASP A N 1
ATOM 694 C CA . ASP A 1 92 ? 19.726 -7.098 -6.064 1.00 95.56 92 ASP A CA 1
ATOM 695 C C . ASP A 1 92 ? 19.189 -8.499 -6.378 1.00 95.56 92 ASP A C 1
ATOM 697 O O . ASP A 1 92 ? 19.468 -9.463 -5.662 1.00 95.56 92 ASP A O 1
ATOM 701 N N . SER A 1 93 ? 18.437 -8.621 -7.476 1.00 93.00 93 SER A N 1
ATOM 702 C CA . SER A 1 93 ? 17.878 -9.897 -7.964 1.00 93.00 93 SER A CA 1
ATOM 703 C C . SER A 1 93 ? 17.048 -10.688 -6.936 1.00 93.00 93 SER A C 1
ATOM 705 O O . SER A 1 93 ? 16.886 -11.899 -7.091 1.00 93.00 93 SER A O 1
ATOM 707 N N . ASN A 1 94 ? 16.529 -10.043 -5.886 1.00 96.00 94 ASN A N 1
ATOM 708 C CA . ASN A 1 94 ? 15.774 -10.717 -4.834 1.00 96.00 94 ASN A CA 1
ATOM 709 C C . ASN A 1 94 ? 14.525 -9.922 -4.441 1.00 96.00 94 ASN A C 1
ATOM 711 O O . ASN A 1 94 ? 14.618 -8.776 -4.003 1.00 96.00 94 ASN A O 1
ATOM 715 N N . ILE A 1 95 ? 13.365 -10.561 -4.593 1.00 97.38 95 ILE A N 1
ATOM 716 C CA . ILE A 1 95 ? 12.068 -10.019 -4.194 1.00 97.38 95 ILE A CA 1
ATOM 717 C C . ILE A 1 95 ? 11.878 -10.261 -2.695 1.00 97.38 95 ILE A C 1
ATOM 719 O O . ILE A 1 95 ? 12.062 -11.372 -2.196 1.00 97.38 95 ILE A O 1
ATOM 723 N N . GLN A 1 96 ? 11.489 -9.219 -1.968 1.00 98.00 96 GLN A N 1
ATOM 724 C CA . GLN A 1 96 ? 11.338 -9.272 -0.517 1.00 98.00 96 GLN A CA 1
ATOM 725 C C . GLN A 1 96 ? 9.851 -9.297 -0.171 1.00 98.00 96 GLN A C 1
ATOM 727 O O . GLN A 1 96 ? 9.192 -8.264 -0.203 1.00 98.00 96 GLN A O 1
ATOM 732 N N . TYR A 1 97 ? 9.324 -10.470 0.164 1.00 98.25 97 TYR A N 1
ATOM 733 C CA . TYR A 1 97 ? 7.913 -10.663 0.513 1.00 98.25 97 TYR A CA 1
ATOM 734 C C . TYR A 1 97 ? 7.628 -10.351 1.986 1.00 98.25 97 TYR A C 1
ATOM 736 O O . TYR A 1 97 ? 8.527 -10.455 2.829 1.00 98.25 97 TYR A O 1
ATOM 744 N N . ARG A 1 98 ? 6.362 -10.047 2.311 1.00 96.81 98 ARG A N 1
ATOM 745 C CA . ARG A 1 98 ? 5.852 -9.878 3.690 1.00 96.81 98 ARG A CA 1
ATOM 746 C C . ARG A 1 98 ? 6.626 -8.836 4.508 1.00 96.81 98 ARG A C 1
ATOM 748 O O . ARG A 1 98 ? 6.818 -8.984 5.717 1.00 96.81 98 ARG A O 1
ATOM 755 N N . GLN A 1 99 ? 7.099 -7.787 3.846 1.00 98.31 99 GLN A N 1
ATOM 756 C CA . GLN A 1 99 ? 7.851 -6.710 4.473 1.00 98.31 99 GLN A CA 1
ATOM 757 C C . GLN A 1 99 ? 6.906 -5.790 5.232 1.00 98.31 99 GLN A C 1
ATOM 759 O O . GLN A 1 99 ? 5.882 -5.364 4.702 1.00 98.31 99 GLN A O 1
ATOM 764 N N . ALA A 1 100 ? 7.265 -5.463 6.474 1.00 97.81 100 ALA A N 1
ATOM 765 C CA . ALA A 1 100 ? 6.585 -4.416 7.221 1.00 97.81 100 ALA A CA 1
ATOM 766 C C . ALA A 1 100 ? 7.001 -3.060 6.640 1.00 97.81 100 ALA A C 1
ATOM 768 O O . ALA A 1 100 ? 8.132 -2.613 6.834 1.00 97.81 100 ALA A O 1
ATOM 769 N N . ILE A 1 101 ? 6.085 -2.418 5.921 1.00 98.38 101 ILE A N 1
ATOM 770 C CA . ILE A 1 101 ? 6.288 -1.078 5.363 1.00 98.38 101 ILE A CA 1
ATOM 771 C C . ILE A 1 101 ? 6.191 -0.050 6.489 1.00 98.38 101 ILE A C 1
ATOM 773 O O . ILE A 1 101 ? 7.025 0.843 6.619 1.00 98.38 101 ILE A O 1
ATOM 777 N N . PHE A 1 102 ? 5.175 -0.196 7.338 1.00 98.75 102 PHE A N 1
ATOM 778 C CA . PHE A 1 102 ? 4.929 0.716 8.443 1.00 98.75 102 PHE A CA 1
ATOM 779 C C . PHE A 1 102 ? 4.121 0.050 9.546 1.00 98.75 102 PHE A C 1
ATOM 781 O O . PHE A 1 102 ? 3.341 -0.869 9.297 1.00 98.75 102 PHE A O 1
ATOM 788 N N . LYS A 1 103 ? 4.279 0.560 10.765 1.00 98.44 103 LYS A N 1
ATOM 789 C CA . LYS A 1 103 ? 3.444 0.239 11.916 1.00 98.44 103 LYS A CA 1
ATOM 790 C C . LYS A 1 103 ? 3.259 1.495 12.757 1.00 98.44 103 LYS A C 1
ATOM 792 O O . LYS A 1 103 ? 4.239 2.151 13.093 1.00 98.44 103 LYS A O 1
ATOM 797 N N . SER A 1 104 ? 2.016 1.804 13.105 1.00 98.50 104 SER A N 1
ATOM 798 C CA . SER A 1 104 ? 1.689 2.978 13.906 1.00 98.50 104 SER A CA 1
ATOM 799 C C . SER A 1 104 ? 2.033 2.780 15.382 1.00 98.50 104 SER A C 1
ATOM 801 O O . SER A 1 104 ? 2.025 1.660 15.909 1.00 98.50 104 SER A O 1
ATOM 803 N N . GLU A 1 105 ? 2.199 3.896 16.084 1.00 97.62 105 GLU A N 1
ATOM 804 C CA . GLU A 1 105 ? 2.014 3.944 17.535 1.00 97.62 105 GLU A CA 1
ATOM 805 C C . GLU A 1 105 ? 0.568 3.582 17.923 1.00 97.62 105 GLU A C 1
ATOM 807 O O . GLU A 1 105 ? -0.290 3.328 17.066 1.00 97.62 105 GLU A O 1
ATOM 812 N N . VAL A 1 106 ? 0.293 3.514 19.228 1.00 96.56 106 VAL A N 1
ATOM 813 C CA . VAL A 1 106 ? -1.073 3.296 19.718 1.00 96.56 106 VAL A CA 1
ATOM 814 C C . VAL A 1 106 ? -1.926 4.532 19.429 1.00 96.56 106 VAL A C 1
ATOM 816 O O . VAL A 1 106 ? -1.611 5.636 19.866 1.00 96.56 106 VAL A O 1
ATOM 819 N N . LEU A 1 107 ? -3.015 4.317 18.702 1.00 97.00 107 LEU A N 1
ATOM 820 C CA . LEU A 1 107 ? -4.010 5.310 18.322 1.00 97.00 107 LEU A CA 1
ATOM 821 C C . LEU A 1 107 ? -5.196 5.296 19.294 1.00 97.00 107 LEU A C 1
ATOM 823 O O . LEU A 1 107 ? -5.361 4.365 20.093 1.00 97.00 107 LEU A O 1
ATOM 827 N N . SER A 1 108 ? -6.028 6.333 19.237 1.00 95.31 108 SER A N 1
ATOM 828 C CA . SER A 1 108 ? -7.170 6.456 20.137 1.00 95.31 108 SER A CA 1
ATOM 829 C C . SER A 1 108 ? -8.272 5.443 19.794 1.00 95.31 108 SER A C 1
ATOM 831 O O . SER A 1 108 ? -8.530 5.117 18.644 1.00 95.31 108 SER A O 1
ATOM 833 N N . SER A 1 109 ? -8.928 4.877 20.811 1.00 94.19 109 SER A N 1
ATOM 834 C CA . SER A 1 109 ? -9.975 3.864 20.590 1.00 94.19 109 SER A CA 1
ATOM 835 C C . SER A 1 109 ? -11.364 4.454 20.330 1.00 94.19 109 SER A C 1
ATOM 837 O O . SER A 1 109 ? -12.311 3.701 20.107 1.00 94.19 109 SER A O 1
ATOM 839 N N . ASP A 1 110 ? -11.507 5.771 20.450 1.00 91.81 110 ASP A N 1
ATOM 840 C CA . ASP A 1 110 ? -12.772 6.505 20.518 1.00 91.81 110 ASP A CA 1
ATOM 841 C C . ASP A 1 110 ? -13.277 7.017 19.164 1.00 91.81 110 ASP A C 1
ATOM 843 O O . ASP A 1 110 ? -14.436 7.423 19.066 1.00 91.81 110 ASP A O 1
ATOM 847 N N . LYS A 1 111 ? -12.448 6.959 18.119 1.00 93.81 111 LYS A N 1
ATOM 848 C CA . LYS A 1 111 ? -12.795 7.417 16.773 1.00 93.81 111 LYS A CA 1
ATOM 849 C C . LYS A 1 111 ? -12.361 6.434 15.684 1.00 93.81 111 LYS A C 1
ATOM 851 O O . LYS A 1 111 ? -11.666 5.450 15.931 1.00 93.81 111 LYS A O 1
ATOM 856 N N . GLU A 1 112 ? -12.837 6.698 14.472 1.00 97.12 112 GLU A N 1
ATOM 857 C CA . GLU A 1 112 ? -12.274 6.126 13.249 1.00 97.12 112 GLU A CA 1
ATOM 858 C C . GLU A 1 112 ? -10.975 6.848 12.892 1.00 97.12 112 GLU A C 1
ATOM 860 O O . GLU A 1 112 ? -10.825 8.043 13.158 1.00 97.12 112 GLU A O 1
ATOM 865 N N . HIS A 1 113 ? -10.067 6.106 12.272 1.00 98.50 113 HIS A N 1
ATOM 866 C CA . HIS A 1 113 ? -8.810 6.608 11.744 1.00 98.50 113 HIS A CA 1
ATOM 867 C C . HIS A 1 113 ? -8.715 6.327 10.252 1.00 98.50 113 HIS A C 1
ATOM 869 O O . HIS A 1 113 ? -9.289 5.355 9.760 1.00 98.50 113 HIS A O 1
ATOM 875 N N . THR A 1 114 ? -7.934 7.134 9.547 1.00 98.75 114 THR A N 1
ATOM 876 C CA . THR A 1 114 ? -7.557 6.873 8.153 1.00 98.75 114 THR A CA 1
ATOM 877 C C . THR A 1 114 ? -6.061 6.641 8.075 1.00 98.75 114 THR A C 1
ATOM 879 O O . THR A 1 114 ? -5.310 7.438 8.628 1.00 98.75 114 THR A O 1
ATOM 882 N N . ILE A 1 115 ? -5.613 5.601 7.375 1.00 98.88 115 ILE A N 1
ATOM 883 C CA . ILE A 1 115 ? -4.212 5.452 6.970 1.00 98.88 115 ILE A CA 1
ATOM 884 C C . ILE A 1 115 ? -4.113 5.575 5.457 1.00 98.88 115 ILE A C 1
ATOM 886 O O . ILE A 1 115 ? -4.919 4.981 4.744 1.00 98.88 115 ILE A O 1
ATOM 890 N N . SER A 1 116 ? -3.109 6.298 4.971 1.00 98.81 116 SER A N 1
ATOM 891 C CA . SER A 1 116 ? -2.786 6.325 3.550 1.00 98.81 116 SER A CA 1
ATOM 892 C C . SER A 1 116 ? -1.297 6.167 3.292 1.00 98.81 116 SER A C 1
ATOM 894 O O . SER A 1 116 ? -0.460 6.566 4.104 1.00 98.81 116 SER A O 1
ATOM 896 N N . ILE A 1 117 ? -0.980 5.572 2.145 1.00 98.75 117 ILE A N 1
ATOM 897 C CA . ILE A 1 117 ? 0.359 5.518 1.559 1.00 98.75 117 ILE A CA 1
ATOM 898 C C . ILE A 1 117 ? 0.305 6.190 0.191 1.00 98.75 117 ILE A C 1
ATOM 900 O O . ILE A 1 117 ? -0.612 5.934 -0.584 1.00 98.75 117 ILE A O 1
ATOM 904 N N . THR A 1 118 ? 1.251 7.083 -0.094 1.00 98.56 118 THR A N 1
ATOM 905 C CA . THR A 1 118 ? 1.318 7.829 -1.358 1.00 98.56 118 THR A CA 1
ATOM 906 C C . THR A 1 118 ? 2.727 7.790 -1.921 1.00 98.56 118 THR A C 1
ATOM 908 O O . THR A 1 118 ? 3.677 8.151 -1.227 1.00 98.56 118 THR A O 1
ATOM 911 N N . SER A 1 119 ? 2.871 7.397 -3.184 1.00 97.94 119 SER A N 1
ATOM 912 C CA . SER A 1 119 ? 4.152 7.456 -3.886 1.00 97.94 119 SER A CA 1
ATOM 913 C C . SER A 1 119 ? 4.581 8.895 -4.150 1.00 97.94 119 SER A C 1
ATOM 915 O O . SER A 1 119 ? 3.795 9.707 -4.640 1.00 97.94 119 SER A O 1
ATOM 917 N N . LEU A 1 120 ? 5.848 9.207 -3.889 1.00 97.44 120 LEU A N 1
ATOM 918 C CA . LEU A 1 120 ? 6.438 10.513 -4.186 1.00 97.44 120 LEU A CA 1
ATOM 919 C C . LEU A 1 120 ? 7.254 10.537 -5.481 1.00 97.44 120 LEU A C 1
ATOM 921 O O . LEU A 1 120 ? 7.610 11.614 -5.955 1.00 97.44 120 LEU A O 1
ATOM 925 N N . VAL A 1 121 ? 7.579 9.372 -6.038 1.00 96.06 121 VAL A N 1
ATOM 926 C CA . VAL A 1 121 ? 8.485 9.246 -7.183 1.00 96.06 121 VAL A CA 1
ATOM 927 C C . VAL A 1 121 ? 7.917 8.286 -8.214 1.00 96.06 121 VAL A C 1
ATOM 929 O O . VAL A 1 121 ? 7.181 7.356 -7.887 1.00 96.06 121 VAL A O 1
ATOM 932 N N . GLU A 1 122 ? 8.277 8.514 -9.470 1.00 95.19 122 GLU A N 1
ATOM 933 C CA . GLU A 1 122 ? 8.133 7.503 -10.507 1.00 95.19 122 GLU A CA 1
ATOM 934 C C . GLU A 1 122 ? 9.347 6.572 -10.445 1.00 95.19 122 GLU A C 1
ATOM 936 O O . GLU A 1 122 ? 10.490 7.037 -10.427 1.00 95.19 122 GLU A O 1
ATOM 941 N N . SER A 1 123 ? 9.109 5.268 -10.334 1.00 93.50 123 SER A N 1
ATOM 942 C CA . SER A 1 123 ? 10.167 4.276 -10.185 1.00 93.50 123 SER A CA 1
ATOM 943 C C . SER A 1 123 ? 9.710 2.886 -10.600 1.00 93.50 123 SER A C 1
ATOM 945 O O . SER A 1 123 ? 8.743 2.374 -10.054 1.00 93.50 123 SER A O 1
ATOM 947 N N . ASN A 1 124 ? 10.475 2.222 -11.465 1.00 92.69 124 ASN A N 1
ATOM 948 C CA . ASN A 1 124 ? 10.295 0.804 -11.792 1.00 92.69 124 ASN A CA 1
ATOM 949 C C . ASN A 1 124 ? 10.619 -0.135 -10.619 1.00 92.69 124 ASN A C 1
ATOM 951 O O . ASN A 1 124 ? 10.317 -1.323 -10.681 1.00 92.69 124 ASN A O 1
ATOM 955 N N . ASN A 1 125 ? 11.228 0.384 -9.553 1.00 95.44 125 ASN A N 1
ATOM 956 C CA . ASN A 1 125 ? 11.400 -0.337 -8.306 1.00 95.44 125 ASN A CA 1
ATOM 957 C C . ASN A 1 125 ? 10.086 -0.297 -7.511 1.00 95.44 125 ASN A C 1
ATOM 959 O O . ASN A 1 125 ? 9.910 0.533 -6.621 1.00 95.44 125 ASN A O 1
ATOM 963 N N . THR A 1 126 ? 9.141 -1.161 -7.867 1.00 96.12 126 THR A N 1
ATOM 964 C CA . THR A 1 126 ? 7.768 -1.120 -7.350 1.00 96.12 126 THR A CA 1
ATOM 965 C C . THR A 1 126 ? 7.684 -1.517 -5.873 1.00 96.12 126 THR A C 1
ATOM 967 O O . THR A 1 126 ? 8.320 -2.475 -5.420 1.00 96.12 126 THR A O 1
ATOM 970 N N . ILE A 1 127 ? 6.822 -0.822 -5.126 1.00 97.81 127 ILE A N 1
ATOM 971 C CA . ILE A 1 127 ? 6.280 -1.319 -3.857 1.00 97.81 127 ILE A CA 1
ATOM 972 C C . ILE A 1 127 ? 4.921 -1.948 -4.154 1.00 97.81 127 ILE A C 1
ATOM 974 O O . ILE A 1 127 ? 4.041 -1.306 -4.729 1.00 97.81 127 ILE A O 1
ATOM 978 N N . TRP A 1 128 ? 4.754 -3.199 -3.747 1.00 98.38 128 TRP A N 1
ATOM 979 C CA . TRP A 1 128 ? 3.524 -3.964 -3.894 1.00 98.38 128 TRP A CA 1
ATOM 980 C C . TRP A 1 128 ? 2.817 -4.027 -2.542 1.00 98.38 128 TRP A C 1
ATOM 982 O O . TRP A 1 128 ? 3.296 -4.697 -1.630 1.00 98.38 128 TRP A O 1
ATOM 992 N N . LEU A 1 129 ? 1.708 -3.306 -2.384 1.00 98.69 129 LEU A N 1
ATOM 993 C CA . LEU A 1 129 ? 0.854 -3.427 -1.203 1.00 98.69 129 LEU A CA 1
ATOM 994 C C . LEU A 1 129 ? 0.163 -4.798 -1.234 1.00 98.69 129 LEU A C 1
ATOM 996 O O . LEU A 1 129 ? -0.439 -5.151 -2.245 1.00 98.69 129 LEU A O 1
ATOM 1000 N N . ASP A 1 130 ? 0.274 -5.542 -0.135 1.00 98.69 130 ASP A N 1
ATOM 1001 C CA . ASP A 1 130 ? -0.218 -6.924 -0.006 1.00 98.69 130 ASP A CA 1
ATOM 1002 C C . ASP A 1 130 ? -1.398 -6.981 0.977 1.00 98.69 130 ASP A C 1
ATOM 1004 O O . ASP A 1 130 ? -2.502 -7.400 0.652 1.00 98.69 130 ASP A O 1
ATOM 1008 N N . TYR A 1 131 ? -1.217 -6.459 2.192 1.00 98.81 131 TYR A N 1
ATOM 1009 C CA . TYR A 1 131 ? -2.320 -6.368 3.145 1.00 98.81 131 TYR A CA 1
ATOM 1010 C C . TYR A 1 131 ? -2.096 -5.290 4.202 1.00 98.81 131 TYR A C 1
ATOM 1012 O O . TYR A 1 131 ? -0.978 -4.839 4.473 1.00 98.81 131 TYR A O 1
ATOM 1020 N N . ILE A 1 132 ? -3.192 -4.911 4.854 1.00 98.81 132 ILE A N 1
ATOM 1021 C CA . ILE A 1 132 ? -3.219 -3.977 5.977 1.00 98.81 132 ILE A CA 1
ATOM 1022 C C . ILE A 1 132 ? -3.723 -4.715 7.212 1.00 98.81 132 ILE A C 1
ATOM 1024 O O . ILE A 1 132 ? -4.750 -5.388 7.173 1.00 98.81 132 ILE A O 1
ATOM 1028 N N . GLU A 1 133 ? -3.027 -4.584 8.336 1.00 98.56 133 GLU A N 1
ATOM 1029 C CA . GLU A 1 133 ? -3.501 -5.102 9.619 1.00 98.56 133 GLU A CA 1
ATOM 1030 C C . GLU A 1 133 ? -3.850 -3.974 10.568 1.00 98.56 133 GLU A C 1
ATOM 1032 O O . GLU A 1 133 ? -3.106 -3.004 10.677 1.00 98.56 133 GLU A O 1
ATOM 1037 N N . TYR A 1 134 ? -4.925 -4.129 11.335 1.00 97.88 134 TYR A N 1
ATOM 1038 C CA . TYR A 1 134 ? -5.183 -3.253 12.470 1.00 97.88 134 TYR A CA 1
ATOM 1039 C C . TYR A 1 134 ? -5.803 -3.991 13.649 1.00 97.88 134 TYR A C 1
ATOM 1041 O O . TYR A 1 134 ? -6.490 -5.002 13.509 1.00 97.88 134 TYR A O 1
ATOM 1049 N N . ILE A 1 135 ? -5.548 -3.483 14.851 1.00 97.00 135 ILE A N 1
ATOM 1050 C CA . ILE A 1 135 ? -6.142 -4.010 16.079 1.00 97.00 135 ILE A CA 1
ATOM 1051 C C . ILE A 1 135 ? -7.451 -3.296 16.349 1.00 97.00 135 ILE A C 1
ATOM 1053 O O . ILE A 1 135 ? -7.455 -2.080 16.511 1.00 97.00 135 ILE A O 1
ATOM 1057 N N . LEU A 1 136 ? -8.536 -4.058 16.463 1.00 94.50 136 LEU A N 1
ATOM 1058 C CA . LEU A 1 136 ? -9.865 -3.525 16.733 1.00 94.50 136 LEU A CA 1
ATOM 1059 C C . LEU A 1 136 ? -9.904 -2.772 18.063 1.00 94.50 136 LEU A C 1
ATOM 1061 O O . LEU A 1 136 ? -9.338 -3.217 19.067 1.00 94.50 136 LEU A O 1
ATOM 1065 N N . SER A 1 137 ? -10.636 -1.661 18.084 1.00 87.38 137 SER A N 1
ATOM 1066 C CA . SER A 1 137 ? -10.977 -0.986 19.333 1.00 87.38 137 SER A CA 1
ATOM 1067 C C . SER A 1 137 ? -11.790 -1.931 20.234 1.00 87.38 137 SER A C 1
ATOM 1069 O O . SER A 1 137 ? -12.694 -2.620 19.747 1.00 87.38 137 SER A O 1
ATOM 1071 N N . PRO A 1 138 ? -11.496 -2.005 21.546 1.00 80.31 138 PRO A N 1
ATOM 1072 C CA . PRO A 1 138 ? -12.259 -2.848 22.456 1.00 80.31 138 PRO A CA 1
ATOM 1073 C C . PRO A 1 138 ? -13.713 -2.369 22.502 1.00 80.31 138 PRO A C 1
ATOM 1075 O O . PRO A 1 138 ? -13.993 -1.224 22.848 1.00 80.31 138 PRO A O 1
ATOM 1078 N N . SER A 1 139 ? -14.654 -3.251 22.164 1.00 67.50 139 SER A N 1
ATOM 1079 C CA . SER A 1 139 ? -16.074 -2.971 22.385 1.00 67.50 139 SER A CA 1
ATOM 1080 C C . SER A 1 139 ? -16.382 -3.080 23.882 1.00 67.50 139 SER A C 1
ATOM 1082 O O . SER A 1 139 ? -15.927 -4.039 24.517 1.00 67.50 139 SER A O 1
ATOM 1084 N N . PRO A 1 140 ? -17.156 -2.155 24.476 1.00 61.38 140 PRO A N 1
ATOM 1085 C CA . PRO A 1 140 ? -17.623 -2.325 25.842 1.00 61.38 140 PRO A CA 1
ATOM 1086 C C . PRO A 1 140 ? -18.541 -3.551 25.896 1.00 61.38 140 PRO A C 1
ATOM 1088 O O . PRO A 1 140 ? -19.654 -3.539 25.373 1.00 61.38 140 PRO A O 1
ATOM 1091 N N . ILE A 1 141 ? -18.072 -4.635 26.517 1.00 58.47 141 ILE A N 1
ATOM 1092 C CA . ILE A 1 141 ? -18.923 -5.784 26.825 1.00 58.47 141 ILE A CA 1
ATOM 1093 C C . ILE A 1 141 ? -19.892 -5.314 27.910 1.00 58.47 141 ILE A C 1
ATOM 1095 O O . ILE A 1 141 ? -19.512 -5.172 29.073 1.00 58.47 141 ILE A O 1
ATOM 1099 N N . SER A 1 142 ? -21.141 -5.043 27.534 1.00 52.12 142 SER A N 1
ATOM 1100 C CA . SER A 1 142 ? -22.206 -4.858 28.515 1.00 52.12 142 SER A CA 1
ATOM 1101 C C . SER A 1 142 ? -22.388 -6.192 29.249 1.00 52.12 142 SER A C 1
ATOM 1103 O O . SER A 1 142 ? -22.558 -7.216 28.578 1.00 52.12 142 SER A O 1
ATOM 1105 N N . PRO A 1 143 ? -22.317 -6.251 30.591 1.00 51.03 143 PRO A N 1
ATOM 1106 C CA . PRO A 1 143 ? -22.572 -7.488 31.308 1.00 51.03 143 PRO A CA 1
ATOM 1107 C C . PRO A 1 143 ? -24.039 -7.858 31.097 1.00 51.03 143 PRO A C 1
ATOM 1109 O O . PRO A 1 143 ? -24.933 -7.309 31.746 1.00 51.03 143 PRO A O 1
ATOM 1112 N N . HIS A 1 144 ? -24.299 -8.787 30.175 1.00 46.09 144 HIS A N 1
ATOM 1113 C CA . HIS A 1 144 ? -25.608 -9.402 30.064 1.00 46.09 144 HIS A CA 1
ATOM 1114 C C . HIS A 1 144 ? -25.823 -10.191 31.355 1.00 46.09 144 HIS A C 1
ATOM 1116 O O . HIS A 1 144 ? -25.262 -11.262 31.580 1.00 46.09 144 HIS A O 1
ATOM 1122 N N . ARG A 1 145 ? -26.567 -9.573 32.269 1.00 48.44 145 ARG A N 1
ATOM 1123 C CA . ARG A 1 145 ? -26.981 -10.159 33.531 1.00 48.44 145 ARG A CA 1
ATOM 1124 C C . ARG A 1 145 ? -27.898 -11.338 33.202 1.00 48.44 145 ARG A C 1
ATOM 1126 O O . ARG A 1 145 ? -29.082 -11.123 32.958 1.00 48.44 145 ARG A O 1
ATOM 1133 N N . ASN A 1 146 ? -27.367 -12.559 33.225 1.00 49.16 146 ASN A N 1
ATOM 1134 C CA . ASN A 1 146 ? -28.184 -13.743 33.463 1.00 49.16 146 ASN A CA 1
ATOM 1135 C C . ASN A 1 146 ? -28.775 -13.576 34.865 1.00 49.16 146 ASN A C 1
ATOM 1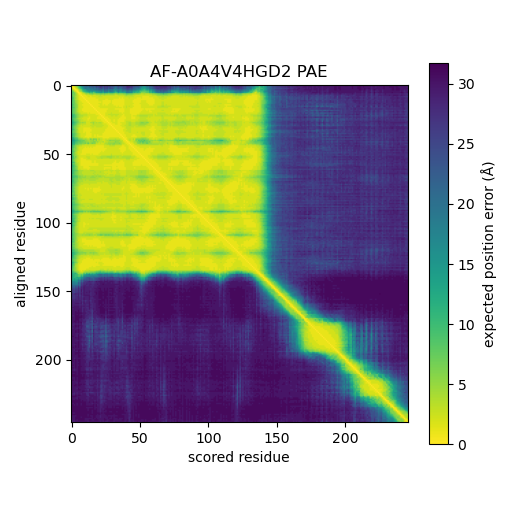137 O O . ASN A 1 146 ? -28.125 -13.870 35.863 1.00 49.16 146 ASN A O 1
ATOM 1141 N N . LYS A 1 147 ? -29.971 -12.988 34.950 1.00 48.41 147 LYS A N 1
ATOM 1142 C CA . LYS A 1 147 ? -30.825 -13.219 36.107 1.00 48.41 147 LYS A CA 1
ATOM 1143 C C . LYS A 1 147 ? -31.474 -14.565 35.873 1.00 48.41 147 LYS A C 1
ATOM 1145 O O . LYS A 1 147 ? -32.207 -14.735 34.903 1.00 48.41 147 LYS A O 1
ATOM 1150 N N . ASP A 1 148 ? -31.165 -15.479 36.774 1.00 45.12 148 ASP A N 1
ATOM 1151 C CA . ASP A 1 148 ? -31.902 -16.702 37.019 1.00 45.12 148 ASP A CA 1
ATOM 1152 C C . ASP A 1 148 ? -33.411 -16.453 36.892 1.00 45.12 148 ASP A C 1
ATOM 1154 O O . ASP A 1 148 ? -34.017 -15.755 37.708 1.00 45.12 148 ASP A O 1
ATOM 1158 N N . ALA A 1 149 ? -34.021 -17.018 35.853 1.00 41.62 149 ALA A N 1
ATOM 1159 C CA . ALA A 1 149 ? -35.455 -17.248 35.807 1.00 41.62 149 ALA A CA 1
ATOM 1160 C C . ALA A 1 149 ? -35.679 -18.704 36.219 1.00 41.62 149 ALA A C 1
ATOM 1162 O O . ALA A 1 149 ? -35.728 -19.620 35.398 1.00 41.62 149 ALA A O 1
ATOM 1163 N N . LEU A 1 150 ? -35.746 -18.907 37.534 1.00 37.62 150 LEU A N 1
ATOM 1164 C CA . LEU A 1 150 ? -36.268 -20.118 38.143 1.00 37.62 150 LEU A CA 1
ATOM 1165 C C . LEU A 1 150 ? -37.741 -20.281 37.738 1.00 37.62 150 LEU A C 1
ATOM 1167 O O . LEU A 1 150 ? -38.571 -19.433 38.043 1.00 37.62 150 LEU A O 1
ATOM 1171 N N . SER A 1 151 ? -38.013 -21.394 37.059 1.00 43.47 151 SER A N 1
ATOM 1172 C CA . SER A 1 151 ? -39.230 -22.211 37.112 1.00 43.47 151 SER A CA 1
ATOM 1173 C C . SER A 1 151 ? -40.582 -21.500 37.273 1.00 43.47 151 SER A C 1
ATOM 1175 O O . SER A 1 151 ? -41.000 -21.131 38.367 1.00 43.47 151 SER A O 1
ATOM 1177 N N . SER A 1 152 ? -41.354 -21.473 36.189 1.00 34.75 152 SER A N 1
ATOM 1178 C CA . SER A 1 152 ? -42.759 -21.896 36.231 1.00 34.75 152 SER A CA 1
ATOM 1179 C C . SER A 1 152 ? -43.223 -22.255 34.819 1.00 34.75 152 SER A C 1
ATOM 1181 O O . SER A 1 152 ? -43.378 -21.404 33.948 1.00 34.75 152 SER A O 1
ATOM 1183 N N . GLN A 1 153 ? -43.414 -23.554 34.584 1.00 40.91 153 GLN A N 1
ATOM 1184 C CA . GLN A 1 153 ? -44.239 -24.031 33.478 1.00 40.91 153 GLN A CA 1
ATOM 1185 C C . GLN A 1 153 ? -45.683 -23.562 33.694 1.00 40.91 153 GLN A C 1
ATOM 1187 O O . GLN A 1 153 ? -46.183 -23.588 34.821 1.00 40.91 153 GLN A O 1
ATOM 1192 N N . PRO A 1 154 ? -46.389 -23.274 32.598 1.00 40.50 154 PRO A N 1
ATOM 1193 C CA . PRO A 1 154 ? -47.642 -23.973 32.375 1.00 40.50 154 PRO A CA 1
ATOM 1194 C C . PRO A 1 154 ? -47.602 -24.698 31.032 1.00 40.50 154 PRO A C 1
ATOM 1196 O O . PRO A 1 154 ? -47.378 -24.119 29.972 1.00 40.50 154 PRO A O 1
ATOM 1199 N N . THR A 1 155 ? -47.841 -26.001 31.098 1.00 40.53 155 THR A N 1
ATOM 1200 C CA . THR A 1 155 ? -48.234 -26.836 29.968 1.00 40.53 155 THR A CA 1
ATOM 1201 C C . THR A 1 155 ? -49.640 -26.458 29.522 1.00 40.53 155 THR A C 1
ATOM 1203 O O . THR A 1 155 ? -50.584 -26.692 30.273 1.00 40.53 155 THR A O 1
ATOM 1206 N N . THR A 1 156 ? -49.803 -25.984 28.289 1.00 35.88 156 THR A N 1
ATOM 1207 C CA . THR A 1 156 ? -51.056 -26.157 27.545 1.00 35.88 156 THR A CA 1
ATOM 1208 C C . THR A 1 156 ? -50.788 -26.285 26.048 1.00 35.88 156 THR A C 1
ATOM 1210 O O . THR A 1 156 ? -50.032 -25.540 25.433 1.00 35.88 156 THR A O 1
ATOM 1213 N N . SER A 1 157 ? -51.409 -27.325 25.508 1.00 41.41 157 SER A N 1
ATOM 1214 C CA . SER A 1 157 ? -51.417 -27.813 24.137 1.00 41.41 157 SER A CA 1
ATOM 1215 C C . SER A 1 157 ? -51.911 -26.795 23.112 1.00 41.41 157 SER A C 1
ATOM 1217 O O . SER A 1 157 ? -52.979 -26.219 23.309 1.00 41.41 157 SER A O 1
ATOM 1219 N N . TRP A 1 158 ? -51.245 -26.733 21.958 1.00 29.12 158 TRP A N 1
ATOM 1220 C CA . TRP A 1 158 ? -51.824 -26.182 20.732 1.00 29.12 158 TRP A CA 1
ATOM 1221 C C . TRP A 1 158 ? -51.680 -27.193 19.593 1.00 29.12 158 TRP A C 1
ATOM 1223 O O . TRP A 1 158 ? -50.576 -27.528 19.166 1.00 29.12 158 TRP A O 1
ATOM 1233 N N . ARG A 1 159 ? -52.832 -27.727 19.171 1.00 32.22 159 ARG A N 1
ATOM 1234 C CA . ARG A 1 159 ? -53.052 -28.304 17.843 1.00 32.22 159 ARG A CA 1
ATOM 1235 C C . ARG A 1 159 ? -53.335 -27.168 16.860 1.00 32.22 159 ARG A C 1
ATOM 1237 O O . ARG A 1 159 ? -53.970 -26.197 17.258 1.00 32.22 159 ARG A O 1
ATOM 1244 N N . ASP A 1 160 ? -52.943 -27.426 15.612 1.00 34.25 160 ASP A N 1
ATOM 1245 C CA . ASP A 1 160 ? -53.289 -26.751 14.353 1.00 34.25 160 ASP A CA 1
ATOM 1246 C C . ASP A 1 160 ? -52.826 -25.283 14.253 1.00 34.25 160 ASP A C 1
ATOM 1248 O O . ASP A 1 160 ? -52.909 -24.512 15.194 1.00 34.25 160 ASP A O 1
ATOM 1252 N N . SER A 1 161 ? -52.233 -24.815 13.157 1.00 38.38 161 SER A N 1
ATOM 1253 C CA . SER A 1 161 ? -52.61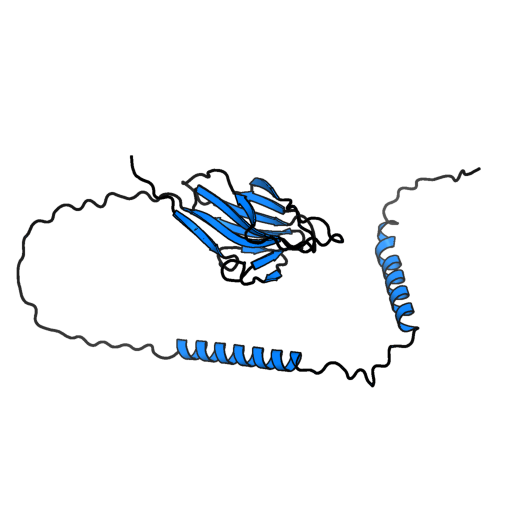2 -25.040 11.764 1.00 38.38 161 SER A CA 1
ATOM 1254 C C . SER A 1 161 ? -51.432 -24.771 10.821 1.00 38.38 161 SER A C 1
ATOM 1256 O O . SER A 1 161 ? -50.708 -23.788 10.972 1.00 38.38 161 SER A O 1
ATOM 1258 N N . VAL A 1 162 ? -51.265 -25.632 9.815 1.00 45.31 162 VAL A N 1
ATOM 1259 C CA . VAL A 1 162 ? -50.380 -25.399 8.669 1.00 45.31 162 VAL A CA 1
ATOM 1260 C C . VAL A 1 162 ? -51.048 -24.370 7.761 1.00 45.31 162 VAL A C 1
ATOM 1262 O O . VAL A 1 162 ? -52.049 -24.680 7.119 1.00 45.31 162 VAL A O 1
ATOM 1265 N N . SER A 1 163 ? -50.491 -23.164 7.695 1.00 34.41 163 SER A N 1
ATOM 1266 C CA . SER A 1 163 ? -50.842 -22.162 6.685 1.00 34.41 163 SER A CA 1
ATOM 1267 C C . SER A 1 163 ? -49.725 -22.126 5.647 1.00 34.41 163 SER A C 1
ATOM 1269 O O . SER A 1 163 ? -48.665 -21.540 5.862 1.00 34.41 163 SER A O 1
ATOM 1271 N N . LEU A 1 164 ? -49.955 -22.825 4.536 1.00 43.81 164 LEU A N 1
ATOM 1272 C CA . LEU A 1 164 ? -49.213 -22.656 3.295 1.00 43.81 164 LEU A CA 1
ATOM 1273 C C . LEU A 1 164 ? -49.683 -21.357 2.640 1.00 43.81 164 LEU A C 1
ATOM 1275 O O . LEU A 1 164 ? -50.771 -21.324 2.075 1.00 43.81 164 LEU A O 1
ATOM 1279 N N . GLU A 1 165 ? -48.847 -20.327 2.660 1.00 38.69 165 GLU A N 1
ATOM 1280 C CA . GLU A 1 165 ? -48.907 -19.254 1.668 1.00 38.69 165 GLU A CA 1
ATOM 1281 C C . GLU A 1 165 ? -47.533 -19.161 1.009 1.00 38.69 165 GLU A C 1
ATOM 1283 O O . GLU A 1 165 ? -46.561 -18.651 1.563 1.00 38.69 165 GLU A O 1
ATOM 1288 N N . GLY A 1 166 ? -47.447 -19.798 -0.157 1.00 38.59 166 GLY A N 1
ATOM 1289 C CA . GLY A 1 166 ? -46.321 -19.690 -1.061 1.00 38.59 166 GLY A CA 1
ATOM 1290 C C . GLY A 1 166 ? -46.560 -18.553 -2.042 1.00 38.59 166 GLY A C 1
ATOM 1291 O O . GLY A 1 166 ? -47.434 -18.652 -2.893 1.00 38.59 166 GLY A O 1
ATOM 1292 N N . GLU A 1 167 ? -45.704 -17.543 -1.975 1.00 42.12 167 GLU A N 1
ATOM 1293 C CA . GLU A 1 167 ? -45.303 -16.722 -3.116 1.00 42.12 167 GLU A CA 1
ATOM 1294 C C . GLU A 1 167 ? -43.760 -16.754 -3.107 1.00 42.12 167 GLU A C 1
ATOM 1296 O O . GLU A 1 167 ? -43.133 -16.513 -2.084 1.00 42.12 167 GLU A O 1
ATOM 1301 N N . GLY A 1 168 ? -43.021 -17.178 -4.130 1.00 48.91 168 GLY A N 1
ATOM 1302 C CA . GLY A 1 168 ? -43.286 -17.060 -5.554 1.00 48.91 168 GLY A CA 1
ATOM 1303 C C . GLY A 1 168 ? -42.306 -16.086 -6.218 1.00 48.91 168 GLY A C 1
ATOM 1304 O O . GLY A 1 168 ? -42.744 -15.241 -6.980 1.00 48.91 168 GLY A O 1
ATOM 1305 N N . VAL A 1 169 ? -40.989 -16.173 -5.957 1.00 43.69 169 VAL A N 1
ATOM 1306 C CA . VAL A 1 169 ? -39.962 -15.479 -6.769 1.00 43.69 169 VAL A CA 1
ATOM 1307 C C . VAL A 1 169 ? -38.810 -16.436 -7.087 1.00 43.69 169 VAL A C 1
ATOM 1309 O O . VAL A 1 169 ? -37.775 -16.484 -6.425 1.00 43.69 169 VAL A O 1
ATOM 1312 N N . SER A 1 170 ? -39.033 -17.223 -8.137 1.00 49.69 170 SER A N 1
ATOM 1313 C CA . SER A 1 170 ? -38.047 -18.042 -8.840 1.00 49.69 170 SER A CA 1
ATOM 1314 C C . SER A 1 170 ? -37.693 -17.355 -10.163 1.00 49.69 170 SER A C 1
ATOM 1316 O O . SER A 1 170 ? -38.590 -16.918 -10.881 1.00 49.69 170 SER A O 1
ATOM 1318 N N . GLY A 1 171 ? -36.399 -17.276 -10.499 1.00 53.72 171 GLY A N 1
ATOM 1319 C CA . GLY A 1 171 ? -35.973 -17.227 -11.906 1.00 53.72 171 GLY A CA 1
ATOM 1320 C C . GLY A 1 171 ? -34.828 -16.285 -12.296 1.00 53.72 171 GLY A C 1
ATOM 1321 O O . GLY A 1 171 ? -34.073 -16.621 -13.202 1.00 53.72 171 GLY A O 1
ATOM 1322 N N . SER A 1 172 ? -34.627 -15.132 -11.652 1.00 56.91 172 SER A N 1
ATOM 1323 C CA . SER A 1 172 ? -33.761 -14.090 -12.250 1.00 56.91 172 SER A CA 1
ATOM 1324 C C . SER A 1 172 ? -32.274 -14.149 -11.871 1.00 56.91 172 SER A C 1
ATOM 1326 O O . SER A 1 172 ? -31.430 -13.679 -12.633 1.00 56.91 172 SER A O 1
ATOM 1328 N N . ARG A 1 173 ? -31.903 -14.757 -10.737 1.00 62.81 173 ARG A N 1
ATOM 1329 C CA . ARG A 1 173 ? -30.497 -14.768 -10.275 1.00 62.81 173 ARG A CA 1
ATOM 1330 C C . ARG A 1 173 ? -29.619 -15.809 -10.970 1.00 62.81 173 ARG A C 1
ATOM 1332 O O . ARG A 1 173 ? -28.440 -15.562 -11.198 1.00 62.81 173 ARG A O 1
ATOM 1339 N N . LEU A 1 174 ? -30.198 -16.937 -11.372 1.00 64.50 174 LEU A N 1
ATOM 1340 C CA . LEU A 1 174 ? -29.470 -17.980 -12.102 1.00 64.50 174 LEU A CA 1
ATOM 1341 C C . LEU A 1 174 ? -29.220 -17.585 -13.564 1.00 64.50 174 LEU A C 1
ATOM 1343 O O . LEU A 1 174 ? -28.171 -17.913 -14.111 1.00 64.50 174 LEU A O 1
ATOM 1347 N N . PHE A 1 175 ? -30.129 -16.816 -14.172 1.00 71.94 175 PHE A N 1
ATOM 1348 C CA . PHE A 1 175 ? -29.964 -16.326 -15.541 1.00 71.94 175 PHE A CA 1
ATOM 1349 C C . PHE A 1 175 ? -28.837 -15.290 -15.658 1.00 71.94 175 PHE A C 1
ATOM 1351 O O . PHE A 1 175 ? -28.013 -15.382 -16.564 1.00 71.94 175 PHE A O 1
ATOM 1358 N N . LEU A 1 176 ? -28.741 -14.351 -14.709 1.00 76.06 176 LEU A N 1
ATOM 1359 C CA . LEU A 1 176 ? -27.661 -13.356 -14.689 1.00 76.06 176 LEU A CA 1
ATOM 1360 C C . LEU A 1 176 ? -26.291 -13.993 -14.424 1.00 76.06 176 LEU A C 1
ATOM 1362 O O . LEU A 1 176 ? -25.311 -13.620 -15.065 1.00 76.06 176 LEU A O 1
ATOM 1366 N N . MET A 1 177 ? -26.227 -15.000 -13.546 1.00 83.88 177 MET A N 1
ATO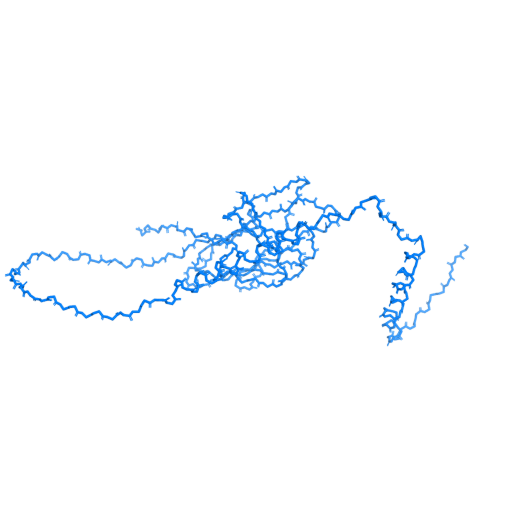M 1367 C CA . MET A 1 177 ? -24.992 -15.747 -13.297 1.00 83.88 177 MET A CA 1
ATOM 1368 C C . MET A 1 177 ? -24.562 -16.555 -14.530 1.00 83.88 177 MET A C 1
ATOM 1370 O O . MET A 1 177 ? -23.388 -16.551 -14.893 1.00 83.88 177 MET A O 1
ATOM 1374 N N . PHE A 1 178 ? -25.508 -17.203 -15.216 1.00 88.19 178 PHE A N 1
ATOM 1375 C CA . PHE A 1 178 ? -25.220 -17.951 -16.440 1.00 88.19 178 PHE A CA 1
ATOM 1376 C C . PHE A 1 178 ? -24.771 -17.032 -17.585 1.00 88.19 178 PHE A C 1
ATOM 1378 O O . PHE A 1 178 ? -23.802 -17.343 -18.277 1.00 88.19 178 PHE A O 1
ATOM 1385 N N . LEU A 1 179 ? -25.414 -15.869 -17.746 1.00 91.44 179 LEU A N 1
ATOM 1386 C CA . LEU A 1 179 ? -25.014 -14.863 -18.729 1.00 91.44 179 LEU A CA 1
ATOM 1387 C C . LEU A 1 179 ? -23.607 -14.324 -18.436 1.00 91.44 179 LEU A C 1
ATOM 1389 O O . LEU A 1 179 ? -22.797 -14.219 -19.354 1.00 91.44 179 LEU A O 1
ATOM 1393 N N . PHE A 1 180 ? -23.288 -14.050 -17.168 1.00 91.69 180 PHE A N 1
ATOM 1394 C CA . PHE A 1 180 ? -21.959 -13.599 -16.752 1.00 91.69 180 PHE A CA 1
ATOM 1395 C C . PHE A 1 180 ? -20.878 -14.645 -17.060 1.00 91.69 180 P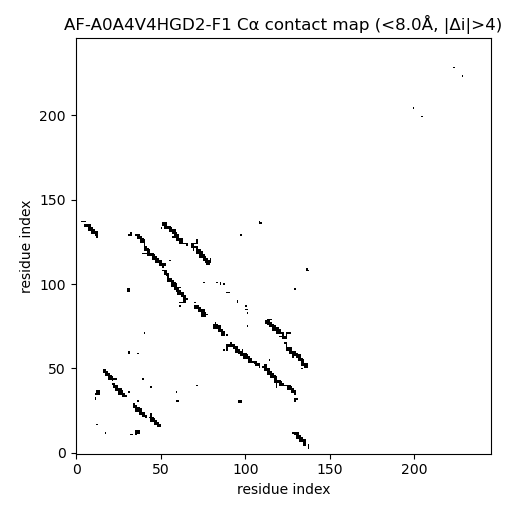HE A C 1
ATOM 1397 O O . PHE A 1 180 ? -19.870 -14.322 -17.687 1.00 91.69 180 PHE A O 1
ATOM 1404 N N . ILE A 1 181 ? -21.122 -15.918 -16.723 1.00 94.56 181 ILE A N 1
ATOM 1405 C CA . ILE A 1 181 ? -20.203 -17.024 -17.037 1.00 94.56 181 ILE A CA 1
ATOM 1406 C C . ILE A 1 181 ? -19.996 -17.147 -18.553 1.00 94.56 181 ILE A C 1
ATOM 1408 O O . ILE A 1 181 ? -18.861 -17.301 -19.009 1.00 94.56 181 ILE A O 1
ATOM 1412 N N . LEU A 1 182 ? -21.061 -17.033 -19.353 1.00 95.62 182 LEU A N 1
ATOM 1413 C CA . LEU A 1 182 ? -20.975 -17.131 -20.810 1.00 95.62 182 LEU A CA 1
ATOM 1414 C C . LEU A 1 182 ? -20.160 -15.972 -21.409 1.00 95.62 182 LEU A C 1
ATOM 1416 O O . LEU A 1 182 ? -19.301 -16.206 -22.261 1.00 95.62 182 LEU A O 1
ATOM 1420 N N . VAL A 1 183 ? -20.337 -14.745 -20.904 1.00 95.62 183 VAL A N 1
ATOM 1421 C CA . VAL A 1 183 ? -19.518 -13.583 -21.288 1.00 95.62 183 VAL A CA 1
ATOM 1422 C C . VAL A 1 183 ? -18.048 -13.810 -20.923 1.00 95.62 183 VAL A C 1
ATOM 1424 O O . VAL A 1 183 ? -17.187 -13.689 -21.796 1.00 95.62 183 VAL A O 1
ATOM 1427 N N . CYS A 1 184 ? -17.739 -14.240 -19.695 1.00 95.12 184 CYS A N 1
ATOM 1428 C CA . CYS A 1 184 ? -16.366 -14.538 -19.276 1.00 95.12 184 CYS A CA 1
ATOM 1429 C C . CYS A 1 184 ? -15.702 -15.598 -20.170 1.00 95.12 184 CYS A C 1
ATOM 1431 O O . CYS A 1 184 ? -14.573 -15.404 -20.623 1.00 95.12 184 CYS A O 1
ATOM 1433 N N . LEU A 1 185 ? -16.408 -16.688 -20.493 1.00 96.19 185 LEU A N 1
ATOM 1434 C CA . LEU A 1 185 ? -15.890 -17.741 -21.372 1.00 96.19 185 LEU A CA 1
ATOM 1435 C C . LEU A 1 185 ? -15.635 -17.234 -22.799 1.00 96.19 185 LEU A C 1
ATOM 1437 O O . LEU A 1 185 ? -14.608 -17.580 -23.388 1.00 96.19 185 LEU A O 1
ATOM 1441 N N . THR A 1 186 ? -16.509 -16.381 -23.347 1.00 94.94 186 THR A N 1
ATOM 1442 C CA . THR A 1 186 ? -16.278 -15.769 -24.670 1.00 94.94 186 THR A CA 1
ATOM 1443 C C . THR A 1 186 ? -15.079 -14.822 -24.667 1.00 94.94 186 THR A C 1
ATOM 1445 O O . THR A 1 186 ? -14.255 -14.895 -25.578 1.00 94.94 186 THR A O 1
ATOM 1448 N N . CYS A 1 187 ? -14.903 -14.008 -23.622 1.00 94.38 187 CYS A N 1
ATOM 1449 C CA . CYS A 1 187 ? -13.736 -13.140 -23.460 1.00 94.38 187 CYS A CA 1
ATOM 1450 C C . CYS A 1 187 ? -12.437 -13.952 -23.366 1.00 94.38 187 CYS A C 1
ATOM 1452 O O . CYS A 1 187 ? -11.479 -13.658 -24.083 1.00 94.38 187 CYS A O 1
ATOM 1454 N N . ILE A 1 188 ? -12.419 -15.024 -22.563 1.00 93.75 188 ILE A N 1
ATOM 1455 C CA . ILE A 1 188 ? -11.267 -15.932 -22.446 1.00 93.75 188 ILE A CA 1
ATOM 1456 C C . ILE A 1 188 ? -10.978 -16.616 -23.788 1.00 93.75 188 ILE A C 1
ATOM 1458 O O . ILE A 1 188 ? -9.817 -16.735 -24.181 1.00 93.75 188 ILE A O 1
ATOM 1462 N N . TRP A 1 189 ? -12.005 -17.046 -24.527 1.00 92.75 189 TRP A N 1
ATOM 1463 C CA . TRP A 1 189 ? -11.833 -17.654 -25.848 1.00 92.75 189 TRP A CA 1
ATOM 1464 C C . TRP A 1 189 ? -11.276 -16.660 -26.877 1.00 92.75 189 TRP A C 1
ATOM 1466 O O . TRP A 1 189 ? -10.346 -16.999 -27.610 1.00 92.75 189 TRP A O 1
ATOM 1476 N N . LEU A 1 190 ? -11.774 -15.420 -26.902 1.00 92.38 190 LEU A N 1
ATOM 1477 C CA . LEU A 1 190 ? -11.270 -14.356 -27.777 1.00 92.38 190 LEU A CA 1
ATOM 1478 C C . LEU A 1 190 ? -9.835 -13.955 -27.424 1.00 92.38 190 LEU A C 1
ATOM 1480 O O . LEU A 1 190 ? -9.012 -13.768 -28.324 1.00 92.38 190 LEU A O 1
ATOM 1484 N N . TRP A 1 191 ? -9.514 -13.879 -26.134 1.00 84.94 191 TRP A N 1
ATOM 1485 C CA . TRP A 1 191 ? -8.157 -13.631 -25.659 1.00 84.94 191 TRP A CA 1
ATOM 1486 C C . TRP A 1 191 ? -7.220 -14.770 -26.067 1.00 84.94 191 TRP A C 1
ATOM 1488 O O . TRP A 1 191 ? -6.210 -14.527 -26.725 1.00 84.94 191 TRP A O 1
ATOM 1498 N N . ARG A 1 192 ? -7.611 -16.031 -25.839 1.00 84.81 192 ARG A N 1
ATOM 1499 C CA . ARG A 1 192 ? -6.859 -17.207 -26.308 1.00 84.81 192 ARG A CA 1
ATOM 1500 C C . ARG A 1 192 ? -6.702 -17.228 -27.827 1.00 84.81 192 ARG A C 1
ATOM 1502 O O . ARG A 1 192 ? -5.647 -17.616 -28.317 1.00 84.81 192 ARG A O 1
ATOM 1509 N N . ARG A 1 193 ? -7.702 -16.778 -28.590 1.00 83.44 193 ARG A N 1
ATOM 1510 C CA . ARG A 1 193 ? -7.613 -16.656 -30.053 1.00 83.44 193 ARG A CA 1
ATOM 1511 C C . ARG A 1 193 ? -6.646 -15.551 -30.488 1.00 83.44 193 ARG A C 1
ATOM 1513 O O . ARG A 1 193 ? -5.989 -15.704 -31.514 1.00 83.44 193 ARG A O 1
ATOM 1520 N N . ARG A 1 194 ? -6.534 -14.456 -29.728 1.00 73.00 194 ARG A N 1
ATOM 1521 C CA . ARG A 1 194 ? -5.537 -13.400 -29.976 1.00 73.00 194 ARG A CA 1
ATOM 1522 C C . ARG A 1 194 ? -4.121 -13.850 -29.623 1.00 73.00 194 ARG A C 1
ATOM 1524 O O . ARG A 1 194 ? -3.216 -13.584 -30.404 1.00 73.00 194 ARG A O 1
ATOM 1531 N N . VAL A 1 195 ? -3.950 -14.574 -28.518 1.00 68.12 195 VAL A N 1
ATOM 1532 C CA . VAL A 1 195 ? -2.644 -15.083 -28.058 1.00 68.12 195 VAL A CA 1
ATOM 1533 C C . VAL A 1 195 ? -2.147 -16.254 -28.917 1.00 68.12 195 VAL A C 1
ATOM 1535 O O . VAL A 1 195 ? -0.949 -16.453 -29.056 1.00 68.12 195 VAL A O 1
ATOM 1538 N N . ARG A 1 196 ? -3.046 -16.996 -29.578 1.00 61.25 196 ARG A N 1
ATOM 1539 C CA . ARG A 1 196 ? -2.695 -18.069 -30.531 1.00 61.25 196 ARG A CA 1
ATOM 1540 C C . ARG A 1 196 ? -2.405 -17.590 -31.956 1.00 61.25 196 ARG A C 1
ATOM 1542 O O . ARG A 1 196 ? -2.328 -18.423 -32.858 1.00 61.25 196 ARG A O 1
ATOM 1549 N N . ARG A 1 197 ? -2.255 -16.284 -32.202 1.00 54.09 197 ARG A N 1
ATOM 1550 C CA . ARG A 1 197 ? -1.687 -15.838 -33.481 1.00 54.09 197 ARG A CA 1
ATOM 1551 C C . ARG A 1 197 ? -0.225 -16.305 -33.508 1.00 54.09 197 ARG A C 1
ATOM 1553 O O . ARG A 1 197 ? 0.522 -15.893 -32.624 1.00 54.09 197 ARG A O 1
ATOM 1560 N N . PRO A 1 198 ? 0.181 -17.184 -34.442 1.00 53.59 198 PRO A N 1
ATOM 1561 C CA . PRO A 1 198 ? 1.574 -17.596 -34.524 1.00 53.59 198 PRO A CA 1
ATOM 1562 C C . PRO A 1 198 ? 2.449 -16.352 -34.754 1.00 53.59 198 PRO A C 1
ATOM 1564 O O . PRO A 1 198 ? 2.004 -15.430 -35.451 1.00 53.59 198 PRO A O 1
ATOM 1567 N N . PRO A 1 199 ? 3.659 -16.290 -34.168 1.00 59.31 199 PRO A N 1
ATOM 1568 C CA . PRO A 1 199 ? 4.604 -15.228 -34.483 1.00 59.31 199 PRO A CA 1
ATOM 1569 C C . PRO A 1 199 ? 4.820 -15.170 -36.006 1.00 59.31 199 PRO A C 1
ATOM 1571 O O . PRO A 1 199 ? 4.746 -16.216 -36.663 1.00 59.31 199 PRO A O 1
ATOM 1574 N N . PRO A 1 200 ? 5.048 -13.978 -36.590 1.00 59.69 200 PRO A N 1
ATOM 1575 C CA . PRO A 1 200 ? 5.307 -13.851 -38.019 1.00 59.69 200 PRO A CA 1
ATOM 1576 C C . PRO A 1 200 ? 6.428 -14.804 -38.438 1.00 59.69 200 PRO A C 1
ATOM 1578 O O . PRO A 1 200 ? 7.454 -14.885 -37.763 1.00 59.69 200 PRO A O 1
ATOM 1581 N N . ASP A 1 201 ? 6.224 -15.529 -39.537 1.00 61.25 201 ASP A N 1
ATOM 1582 C CA . ASP A 1 201 ? 7.211 -16.463 -40.073 1.00 61.25 201 ASP A CA 1
ATOM 1583 C C . ASP A 1 201 ? 8.545 -15.738 -40.334 1.00 61.25 201 ASP A C 1
ATOM 1585 O O . ASP A 1 201 ? 8.655 -14.894 -41.231 1.00 61.25 201 ASP A O 1
ATOM 1589 N N . LEU A 1 202 ? 9.569 -16.070 -39.541 1.00 60.16 202 LEU A N 1
ATOM 1590 C CA . LEU A 1 202 ? 10.912 -15.494 -39.641 1.00 60.16 202 LEU A CA 1
ATOM 1591 C C . LEU A 1 202 ? 11.585 -15.804 -40.987 1.00 60.16 202 LEU A C 1
ATOM 1593 O O . LEU A 1 202 ? 12.575 -15.160 -41.324 1.00 60.16 202 LEU A O 1
ATOM 1597 N N . ARG A 1 203 ? 11.052 -16.740 -41.788 1.00 61.34 203 ARG A N 1
ATOM 1598 C CA . ARG A 1 203 ? 11.577 -17.027 -43.133 1.00 61.34 203 ARG A CA 1
ATOM 1599 C C . ARG A 1 203 ? 11.353 -15.896 -44.132 1.00 61.34 203 ARG A C 1
ATOM 1601 O O . ARG A 1 203 ? 12.082 -15.834 -45.115 1.00 61.34 203 ARG A O 1
ATOM 1608 N N . ASN A 1 204 ? 10.400 -14.995 -43.880 1.00 55.12 204 ASN A N 1
ATOM 1609 C CA . ASN A 1 204 ? 10.077 -13.881 -44.779 1.00 55.12 204 ASN A CA 1
ATOM 1610 C C . ASN A 1 204 ? 10.160 -12.498 -44.114 1.00 55.12 204 ASN A C 1
ATOM 1612 O O . ASN A 1 204 ? 9.720 -11.508 -44.704 1.00 55.12 204 ASN A O 1
ATOM 1616 N N . TYR A 1 205 ? 10.744 -12.394 -42.914 1.00 54.66 205 TYR A N 1
ATOM 1617 C CA . TYR A 1 205 ? 10.961 -11.095 -42.284 1.00 54.66 205 TYR A CA 1
ATOM 1618 C C . TYR A 1 205 ? 12.022 -10.305 -43.061 1.00 54.66 205 TYR A C 1
ATOM 1620 O O . TYR A 1 205 ? 13.221 -10.567 -42.962 1.00 54.66 205 TYR A O 1
ATOM 1628 N N . ARG A 1 206 ? 11.578 -9.321 -43.850 1.00 57.72 206 ARG A N 1
ATOM 1629 C CA . ARG A 1 206 ? 12.466 -8.308 -44.422 1.00 57.72 206 ARG A CA 1
ATOM 1630 C C . ARG A 1 206 ? 12.588 -7.165 -43.417 1.00 57.72 206 ARG A C 1
ATOM 1632 O O . ARG A 1 206 ? 11.589 -6.479 -43.194 1.00 57.72 206 ARG A O 1
ATOM 1639 N N . PRO A 1 207 ? 13.767 -6.930 -42.816 1.00 57.56 207 PRO A N 1
ATOM 1640 C CA . PRO A 1 207 ? 13.960 -5.725 -42.027 1.00 57.56 207 PRO A CA 1
ATOM 1641 C C . PRO A 1 207 ? 13.760 -4.496 -42.931 1.00 57.56 207 PRO A C 1
ATOM 1643 O O . PRO A 1 207 ? 14.112 -4.545 -44.117 1.00 57.56 207 PRO A O 1
ATOM 1646 N N . PRO A 1 208 ? 13.192 -3.397 -42.407 1.00 52.91 208 PRO A N 1
ATOM 1647 C CA . PRO A 1 208 ? 13.018 -2.182 -43.188 1.00 52.91 208 PRO A CA 1
ATOM 1648 C C . PRO A 1 208 ? 14.379 -1.660 -43.682 1.00 52.91 208 PRO A C 1
ATOM 1650 O O . PRO A 1 208 ? 15.398 -1.844 -43.003 1.00 52.91 208 PRO A O 1
ATOM 1653 N N . PRO A 1 209 ? 14.433 -1.004 -44.859 1.00 59.44 209 PRO A N 1
ATOM 1654 C CA . PRO A 1 209 ? 15.670 -0.433 -45.373 1.00 59.44 209 PRO A CA 1
ATOM 1655 C C . PRO A 1 209 ? 16.265 0.545 -44.357 1.00 59.44 209 PRO A C 1
ATOM 1657 O O . PRO A 1 209 ? 15.536 1.323 -43.738 1.00 59.44 209 PRO A O 1
ATOM 1660 N N . ARG A 1 210 ? 17.599 0.544 -44.238 1.00 55.28 210 ARG A N 1
ATOM 1661 C CA . ARG A 1 210 ? 18.415 1.322 -43.278 1.00 55.28 210 ARG A CA 1
ATOM 1662 C C . ARG A 1 210 ? 18.216 2.858 -43.298 1.00 55.28 210 ARG A C 1
ATOM 1664 O O . ARG A 1 210 ? 18.940 3.564 -42.609 1.00 55.28 210 ARG A O 1
ATOM 1671 N N . GLY A 1 211 ? 17.249 3.385 -44.051 1.00 56.41 211 GLY A N 1
ATOM 1672 C CA . GLY A 1 211 ? 16.877 4.802 -44.092 1.00 56.41 211 GLY A CA 1
ATOM 1673 C C . GLY A 1 211 ? 15.658 5.189 -43.247 1.00 56.41 211 GLY A C 1
ATOM 1674 O O . GLY A 1 211 ? 15.485 6.370 -42.978 1.00 56.41 211 GLY A O 1
ATOM 1675 N N . PHE A 1 212 ? 14.829 4.244 -42.780 1.00 49.44 212 PHE A N 1
ATOM 1676 C CA . PHE A 1 212 ? 13.597 4.598 -42.048 1.00 49.44 212 PHE A CA 1
ATOM 1677 C C . PHE A 1 212 ? 13.867 5.181 -40.647 1.00 49.44 212 PHE A C 1
ATOM 1679 O O . PHE A 1 212 ? 13.105 6.004 -40.153 1.00 49.44 212 PHE A O 1
ATOM 1686 N N . VAL A 1 213 ? 14.996 4.815 -40.031 1.00 52.69 213 VAL A N 1
ATOM 1687 C CA . VAL A 1 213 ? 15.385 5.292 -38.691 1.00 52.69 213 VAL A CA 1
ATOM 1688 C C . VAL A 1 213 ? 15.870 6.751 -38.715 1.00 52.69 213 VAL A C 1
ATOM 1690 O O . VAL A 1 213 ? 15.760 7.445 -37.710 1.00 52.69 213 VAL A O 1
ATOM 1693 N N . ARG A 1 214 ? 16.344 7.257 -39.864 1.00 52.91 214 ARG A N 1
ATOM 1694 C CA . ARG A 1 214 ? 16.803 8.653 -39.981 1.00 52.91 214 ARG A CA 1
ATOM 1695 C C . ARG A 1 214 ? 15.645 9.652 -39.961 1.00 52.91 214 ARG A C 1
ATOM 1697 O O . ARG A 1 214 ? 15.728 10.646 -39.254 1.00 52.91 214 ARG A O 1
ATOM 1704 N N . ASN A 1 215 ? 14.531 9.333 -40.620 1.00 53.59 215 ASN A N 1
ATOM 1705 C CA . ASN A 1 215 ? 13.367 10.227 -40.671 1.00 53.59 215 ASN A CA 1
ATOM 1706 C C . ASN A 1 215 ? 12.651 10.355 -39.317 1.00 53.59 215 ASN A C 1
ATOM 1708 O O . ASN A 1 215 ? 12.057 11.389 -39.031 1.00 53.59 215 ASN A O 1
ATOM 1712 N N . ALA A 1 216 ? 12.700 9.313 -38.480 1.00 54.06 216 ALA A N 1
ATOM 1713 C CA . ALA A 1 216 ? 12.100 9.349 -37.149 1.00 54.06 216 ALA A CA 1
ATOM 1714 C C . ALA A 1 216 ? 12.897 10.241 -36.183 1.00 54.06 216 ALA A C 1
ATOM 1716 O O . ALA A 1 216 ? 12.297 10.984 -35.413 1.00 54.06 216 ALA A O 1
ATOM 1717 N N . LEU A 1 217 ? 14.233 10.212 -36.257 1.00 55.56 217 LEU A N 1
ATOM 1718 C CA . LEU A 1 217 ? 15.092 11.082 -35.448 1.00 55.56 217 LEU A CA 1
ATOM 1719 C C . LEU A 1 217 ? 15.008 12.543 -35.902 1.00 55.56 217 LEU A C 1
ATOM 1721 O O . LEU A 1 217 ? 14.871 13.421 -35.058 1.00 55.56 217 LEU A O 1
ATOM 1725 N N . GLU A 1 218 ? 14.967 12.802 -37.213 1.00 61.50 218 GLU A N 1
ATOM 1726 C CA . GLU A 1 218 ? 14.751 14.160 -37.733 1.00 61.50 218 GLU A CA 1
ATOM 1727 C C . GLU A 1 218 ? 13.375 14.721 -37.343 1.00 61.50 218 GLU A C 1
ATOM 1729 O O . GLU A 1 218 ? 13.255 15.908 -37.057 1.00 61.50 218 GLU A O 1
ATOM 1734 N N . PHE A 1 219 ? 12.331 13.887 -37.283 1.00 66.88 219 PHE A N 1
ATOM 1735 C CA . PHE A 1 219 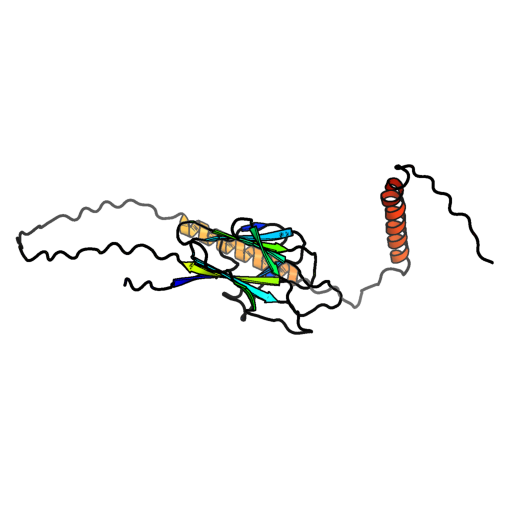? 11.008 14.319 -36.822 1.00 66.88 219 PHE A CA 1
ATOM 1736 C C . PHE A 1 219 ? 10.996 14.652 -35.323 1.00 66.88 219 PHE A C 1
ATOM 1738 O O . PHE A 1 219 ? 10.394 15.646 -34.927 1.00 66.88 219 PHE A O 1
ATOM 1745 N N . VAL A 1 220 ? 11.685 13.856 -34.499 1.00 65.75 220 VAL A N 1
ATOM 1746 C CA . VAL A 1 220 ? 11.784 14.084 -33.049 1.00 65.75 220 VAL A CA 1
ATOM 1747 C C . VAL A 1 220 ? 12.615 15.330 -32.733 1.00 65.75 220 VAL A C 1
ATOM 1749 O O . VAL A 1 220 ? 12.189 16.129 -31.903 1.00 65.75 220 VAL A O 1
ATOM 1752 N N . GLU A 1 221 ? 13.735 15.559 -33.425 1.00 65.81 221 GLU A N 1
ATOM 1753 C CA . GLU A 1 221 ? 14.526 16.787 -33.251 1.00 65.81 221 GLU A CA 1
ATOM 1754 C C . GLU A 1 221 ? 13.757 18.032 -33.705 1.00 65.81 221 GLU A C 1
ATOM 1756 O O . GLU A 1 221 ? 13.727 19.038 -32.999 1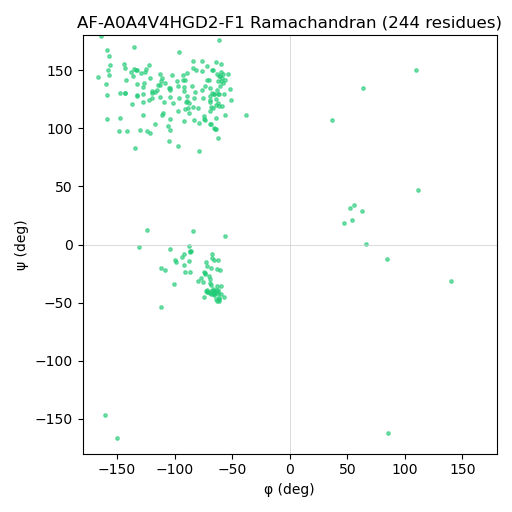.00 65.81 221 GLU A O 1
ATOM 1761 N N . LYS A 1 222 ? 13.057 17.960 -34.842 1.00 64.94 222 LYS A N 1
ATOM 1762 C CA . LYS A 1 222 ? 12.282 19.097 -35.354 1.00 64.94 222 LYS A CA 1
ATOM 1763 C C . LYS A 1 222 ? 11.072 19.421 -34.473 1.00 64.94 222 LYS A C 1
ATOM 1765 O O . LYS A 1 222 ? 10.746 20.589 -34.291 1.00 64.94 222 LYS A O 1
ATOM 1770 N N . PHE A 1 223 ? 10.441 18.402 -33.889 1.00 72.31 223 PHE A N 1
ATOM 1771 C CA . PHE A 1 223 ? 9.364 18.573 -32.915 1.00 72.31 223 PHE A CA 1
ATOM 1772 C C . PHE A 1 223 ? 9.865 19.217 -31.613 1.00 72.31 223 PHE A C 1
ATOM 1774 O O . PHE A 1 223 ? 9.194 20.098 -31.074 1.00 72.31 223 PHE A O 1
ATOM 1781 N N . TRP A 1 224 ? 11.056 18.826 -31.145 1.00 60.44 224 TRP A N 1
ATOM 1782 C CA . TRP A 1 224 ? 11.696 19.387 -29.953 1.00 60.44 224 TRP A CA 1
ATOM 1783 C C . TRP A 1 224 ? 12.045 20.875 -30.127 1.00 60.44 224 TRP A C 1
ATOM 1785 O O . TRP A 1 224 ? 11.671 21.692 -29.289 1.00 60.44 224 TRP A O 1
ATOM 1795 N N . GLU A 1 225 ? 12.654 21.253 -31.254 1.00 61.66 225 GLU A N 1
ATOM 1796 C CA . GLU A 1 225 ? 12.983 22.652 -31.588 1.00 61.66 225 GLU A CA 1
ATOM 1797 C C . GLU A 1 225 ? 11.737 23.545 -31.723 1.00 61.66 225 GLU A C 1
ATOM 1799 O O . GLU A 1 225 ? 11.713 24.692 -31.273 1.00 61.66 225 GLU A O 1
ATOM 1804 N N . GLU A 1 226 ? 10.664 23.024 -32.320 1.00 64.62 226 GLU A N 1
ATOM 1805 C CA . GLU A 1 226 ? 9.460 23.810 -32.598 1.00 64.62 226 GLU A CA 1
ATOM 1806 C C . GLU A 1 226 ? 8.593 24.038 -31.343 1.00 64.62 226 GLU A C 1
ATOM 1808 O O . GLU A 1 226 ? 7.935 25.075 -31.242 1.00 64.62 226 GLU A O 1
ATOM 1813 N N . HIS A 1 227 ? 8.630 23.119 -30.365 1.00 57.78 227 HIS A N 1
ATOM 1814 C CA . HIS A 1 227 ? 7.724 23.132 -29.205 1.00 57.78 227 HIS A CA 1
ATOM 1815 C C . HIS A 1 227 ? 8.398 23.436 -27.858 1.00 57.78 227 HIS A C 1
ATOM 1817 O O . HIS A 1 227 ? 7.704 23.857 -26.932 1.00 57.78 227 HIS A O 1
ATOM 1823 N N . VAL A 1 228 ? 9.718 23.267 -27.720 1.00 57.88 228 VAL A N 1
ATOM 1824 C CA . VAL A 1 228 ? 10.422 23.489 -26.440 1.00 57.88 228 VAL A CA 1
ATOM 1825 C C . VAL A 1 228 ? 11.125 24.852 -26.401 1.00 57.88 228 VAL A C 1
ATOM 1827 O O . VAL A 1 228 ? 11.102 25.527 -25.369 1.00 57.88 228 VAL A O 1
ATOM 1830 N N . ASP A 1 229 ? 11.644 25.340 -27.531 1.00 49.34 229 ASP A N 1
ATOM 1831 C CA . ASP A 1 229 ? 12.485 26.549 -27.557 1.00 49.34 229 ASP A CA 1
ATOM 1832 C C . ASP A 1 229 ? 11.705 27.876 -27.682 1.00 49.34 229 ASP A C 1
ATOM 1834 O O . ASP A 1 229 ? 12.212 28.958 -27.362 1.00 49.34 229 ASP A O 1
ATOM 1838 N N . GLN A 1 230 ? 10.416 27.825 -28.042 1.00 46.62 230 GLN A N 1
ATOM 1839 C CA . GLN A 1 230 ? 9.553 29.018 -28.055 1.00 46.62 230 GLN A CA 1
ATOM 1840 C C . GLN A 1 230 ? 9.184 29.514 -26.645 1.00 46.62 230 GLN A C 1
ATOM 1842 O O . GLN A 1 230 ? 8.829 30.682 -26.472 1.00 46.62 230 GLN A O 1
ATOM 1847 N N . GLY A 1 231 ? 9.334 28.669 -25.617 1.00 45.38 231 GLY A N 1
ATOM 1848 C CA . GLY A 1 231 ? 9.092 29.041 -24.220 1.00 45.38 231 GLY A CA 1
ATOM 1849 C C . GLY A 1 231 ? 10.174 29.945 -23.617 1.00 45.38 231 GLY A C 1
ATOM 1850 O O . GLY A 1 231 ? 9.884 30.725 -22.709 1.00 45.38 231 GLY A O 1
ATOM 1851 N N . TRP A 1 232 ? 11.403 29.903 -24.144 1.00 44.72 232 TRP A N 1
ATOM 1852 C CA . TRP A 1 232 ? 12.541 30.649 -23.589 1.00 44.72 232 TRP A CA 1
ATOM 1853 C C . TRP A 1 232 ? 12.751 32.041 -24.201 1.00 44.72 232 TRP A C 1
ATOM 1855 O O . TRP A 1 232 ? 13.370 32.897 -23.572 1.00 44.72 232 TRP A O 1
ATOM 1865 N N . ARG A 1 233 ? 12.179 32.336 -25.379 1.00 42.28 233 ARG A N 1
ATOM 1866 C CA . ARG A 1 233 ? 12.281 33.672 -26.010 1.00 42.28 233 ARG A CA 1
ATOM 1867 C C . ARG A 1 233 ? 11.207 34.674 -25.566 1.00 42.28 233 ARG A C 1
ATOM 1869 O O . ARG A 1 233 ? 11.298 35.848 -25.909 1.00 42.28 233 ARG A O 1
ATOM 1876 N N . SER A 1 234 ? 10.227 34.250 -24.765 1.00 48.19 234 SER A N 1
ATOM 1877 C CA . SER A 1 234 ? 9.126 35.105 -24.285 1.00 48.19 234 SER A CA 1
ATOM 1878 C C . SER A 1 234 ? 9.391 35.804 -22.941 1.00 48.19 234 SER A C 1
ATOM 1880 O O . SER A 1 234 ? 8.588 36.646 -22.534 1.00 48.19 234 SER A O 1
ATOM 1882 N N . ARG A 1 235 ? 10.478 35.496 -22.224 1.00 47.25 235 ARG A N 1
ATOM 1883 C CA . ARG A 1 235 ? 10.820 36.180 -20.965 1.00 47.25 235 ARG A CA 1
ATOM 1884 C C . ARG A 1 235 ? 12.189 36.823 -21.095 1.00 47.25 235 ARG A C 1
ATOM 1886 O O . ARG A 1 235 ? 13.218 36.180 -20.938 1.00 47.25 235 ARG A O 1
ATOM 1893 N N . GLY A 1 236 ? 12.179 38.109 -21.437 1.00 48.28 236 GLY A N 1
ATOM 1894 C CA . GLY A 1 236 ? 13.385 38.908 -21.567 1.00 48.28 236 GLY A CA 1
ATOM 1895 C C . GLY A 1 236 ? 14.186 38.944 -20.270 1.00 48.28 236 GLY A C 1
ATOM 1896 O O . GLY A 1 236 ? 13.716 39.462 -19.264 1.00 48.28 236 GLY A O 1
ATOM 1897 N N . MET A 1 237 ? 15.420 38.456 -20.337 1.00 38.66 237 MET A N 1
ATOM 1898 C CA . MET A 1 237 ? 16.546 38.933 -19.540 1.00 38.66 237 MET A CA 1
ATOM 1899 C C . MET A 1 237 ? 17.805 38.756 -20.390 1.00 38.66 237 MET A C 1
ATOM 1901 O O . MET A 1 237 ? 18.354 37.667 -20.520 1.00 38.66 237 MET A O 1
ATOM 1905 N N . GLY A 1 238 ? 18.222 39.846 -21.035 1.00 45.31 238 GLY A N 1
ATOM 1906 C CA . GLY A 1 238 ? 19.520 39.930 -21.688 1.00 45.31 238 GLY A CA 1
ATOM 1907 C C . GLY A 1 238 ? 20.624 39.956 -20.634 1.00 45.31 238 GLY A C 1
ATOM 1908 O O . GLY A 1 238 ? 20.624 40.815 -19.756 1.00 45.31 238 GLY A O 1
ATOM 1909 N N . GLY A 1 239 ? 21.569 39.027 -20.742 1.00 36.34 239 GLY A N 1
ATOM 1910 C CA . GLY A 1 239 ? 22.768 38.968 -19.916 1.00 36.34 239 GLY A CA 1
ATOM 1911 C C . GLY A 1 239 ? 23.956 38.548 -20.768 1.00 36.34 239 GLY A C 1
ATOM 1912 O O . GLY A 1 239 ? 24.142 37.373 -21.053 1.00 36.34 239 GLY A O 1
ATOM 1913 N N . ASN A 1 240 ? 24.725 39.544 -21.202 1.00 44.16 240 ASN A N 1
ATOM 1914 C CA . ASN A 1 240 ? 25.987 39.429 -21.928 1.00 44.16 240 ASN A CA 1
ATOM 1915 C C . ASN A 1 240 ? 26.961 38.479 -21.204 1.00 44.16 240 ASN A C 1
ATOM 1917 O O . ASN A 1 240 ? 27.336 38.758 -20.066 1.00 44.16 240 ASN A O 1
ATOM 1921 N N . VAL A 1 241 ? 27.459 37.442 -21.881 1.00 41.41 241 VAL A N 1
ATOM 1922 C CA . VAL A 1 241 ? 28.673 36.730 -21.453 1.00 41.41 241 VAL A CA 1
ATOM 1923 C C . VAL A 1 241 ? 29.724 36.907 -22.538 1.00 41.41 241 VAL A C 1
ATOM 1925 O O . VAL A 1 241 ? 29.654 36.326 -23.618 1.00 41.41 241 VAL A O 1
ATOM 1928 N N . ARG A 1 242 ? 30.684 37.788 -22.241 1.00 40.69 242 ARG A N 1
ATOM 1929 C CA . ARG A 1 242 ? 31.903 37.986 -23.021 1.00 40.69 242 ARG A CA 1
ATOM 1930 C C . ARG A 1 242 ? 32.782 36.742 -22.915 1.00 40.69 242 ARG A C 1
ATOM 1932 O O . ARG A 1 242 ? 33.094 36.283 -21.822 1.00 40.69 242 ARG A O 1
ATOM 1939 N N . THR A 1 243 ? 33.222 36.274 -24.073 1.00 52.66 243 THR A N 1
ATOM 1940 C CA . THR A 1 243 ? 34.341 35.357 -24.296 1.00 52.66 243 THR A CA 1
ATOM 1941 C C . THR A 1 243 ? 35.644 35.894 -23.710 1.00 52.66 243 THR A C 1
ATOM 1943 O O . THR A 1 243 ? 36.036 37.004 -24.067 1.00 52.66 243 THR A O 1
ATOM 1946 N N . LEU A 1 244 ? 36.351 35.076 -22.926 1.00 38.81 244 LEU A N 1
ATOM 1947 C CA . LEU A 1 244 ? 37.811 35.117 -22.791 1.00 38.81 244 LEU A CA 1
ATOM 1948 C C . LEU A 1 244 ? 38.336 33.692 -22.532 1.00 38.81 244 LEU A C 1
ATOM 1950 O O . LEU A 1 244 ? 38.152 33.148 -21.448 1.00 38.81 244 LEU A O 1
ATOM 1954 N N . TYR A 1 245 ? 38.998 33.122 -23.537 1.00 36.69 245 TYR A N 1
ATOM 1955 C CA . TYR A 1 245 ? 40.074 32.141 -23.374 1.00 36.69 245 TYR A CA 1
ATOM 1956 C C . TYR A 1 245 ? 41.374 32.837 -23.811 1.00 36.69 245 TYR A C 1
ATOM 1958 O O . TYR A 1 245 ? 41.310 33.630 -24.758 1.00 36.69 245 TYR A O 1
ATOM 1966 N N . PRO A 1 246 ? 42.523 32.589 -23.164 1.00 62.72 246 PRO A N 1
ATOM 1967 C CA . PRO A 1 246 ? 43.813 32.735 -23.825 1.00 62.72 246 PRO A CA 1
ATOM 1968 C C . PRO A 1 246 ? 44.058 31.593 -24.823 1.00 62.72 246 PRO A C 1
ATOM 1970 O O . PRO A 1 246 ? 43.595 30.458 -24.557 1.00 62.72 246 PRO A O 1
#

Solvent-accessible surface area (backbone atoms only — not comparable to full-atom values): 14979 Å² total; per-residue (Å²): 130,87,85,78,79,87,46,74,47,78,43,54,56,82,41,83,71,49,50,75,43,73,64,72,46,81,53,55,42,92,81,35,60,96,38,33,23,41,26,42,38,40,50,66,16,30,43,35,37,74,44,61,29,27,30,45,33,40,29,18,33,38,41,36,46,47,89,92,37,54,80,43,39,29,44,30,26,48,74,82,42,82,76,45,76,45,66,77,88,64,40,74,89,37,69,42,66,78,35,77,69,46,69,57,68,84,46,63,65,88,50,76,44,36,44,35,42,31,29,71,40,65,16,84,28,30,47,23,40,18,35,39,38,33,30,48,39,80,73,84,79,73,82,80,75,83,70,85,80,78,83,79,87,80,91,77,90,82,80,88,79,92,79,87,80,88,81,89,88,83,71,70,70,65,52,54,52,52,50,49,53,52,51,52,52,51,51,52,50,52,49,51,57,60,70,64,55,73,76,79,64,75,92,72,69,72,79,77,68,94,62,64,68,55,60,54,51,54,50,51,53,53,51,46,58,68,68,57,54,63,70,64,75,76,62,89,75,92,75,92,79,83,88,83,80,136

Mean predicted aligned error: 18.81 Å

Radius of gyration: 31.35 Å; Cα contacts (8 Å, |Δi|>4): 365; chains: 1; bounding box: 97×68×84 Å

Secondary structure (DSSP, 8-state):
-------EEEEETT-TTEEEES--EEE--TTSGGG-EEEE-STT-EEEEEE-EEEEEEEEEEPPP-TTSPPP-EEEEETTEEEEEE-PPPBTTB-EEEEEEEE--PPPSSS-EEEEEEE-S--SS-EEEEEEEEEEPPP-------------------------------SHHHHHHHHHHHHHHHHHHHHHHHHTSPPP-TTS--PPPTTHHHHHHHHHHHHHHHHHGGGTTTS-----------

Organism: Dendrothele bispora (strain CBS 962.96) (NCBI:txid1314807)

pLDDT: mean 78.8, std 22.91, range [29.12, 98.88]